Protein AF-A0A428UG90-F1 (afdb_monomer_lite)

pLDDT: mean 74.26, std 20.53, range [28.55, 96.94]

Radius of gyration: 25.24 Å; chains: 1; bounding box: 77×66×52 Å

Sequence (289 aa):
MIIEKVVGQYGTFENPETSARNIFLPLDHGDGSNPEVKVDHPYPGIFIYRFSEGFNYPNANSSLDYLTDFIQSKTRRSSPEAFERPGDRPWNNPGPRKSAKRPAHVDSDSRLPTLKAVIMDFSSVNNVDITSVQRLIDIRNQLDLYVAPDMVDWHFACINNRWTKRALVSAGFGVKPDGEGAQHGWKSIFSVAEIGGQDSAAALARETSYHDVVPRHTDPTEEEALIGGFSPGQSYGAMSPGELEKQRRRGAVVHGLDTPLFHVDLTSALQSAVANVEARSDFRSAASD

Organism: NCBI:txid2604345

Foldseek 3Di:
DFFDDDDDPPDDDPDPVVPDDGDDADPVNPVVPDPVGDDDDPDAQEEEAEDPAAQEDVCLCVRLVVVLVVSPVQAAFPDDDDDPDPVVDDPPDDPDDPPPPPPPPDDVRPPGHHHAEYEYECQRHDDYDPNSLVSVLVSQVVSQVSHPPHHYQYAYEADPDPVRVVSNVVSVHQAQPDDPPRVQLADQDFDWDQDDDCLEPVVVVVVVVPPPDDDDDDDDDDDDDDPDDDDPDDDDDPDDPVVSVVVNRPIDTPDDSRRRRYYHHVVSNVVRSVSSVVSNVVVVVVVVD

Structure (mmCIF, N/CA/C/O backbone):
data_AF-A0A428UG90-F1
#
_entry.id   AF-A0A428UG90-F1
#
loop_
_atom_site.group_PDB
_atom_site.id
_atom_site.type_symbol
_atom_site.label_atom_id
_atom_site.label_alt_id
_atom_site.label_comp_id
_atom_site.label_asym_id
_atom_site.label_entity_id
_atom_site.label_seq_id
_atom_site.pdbx_PDB_ins_code
_atom_site.Cartn_x
_atom_site.Cartn_y
_atom_site.Cartn_z
_atom_site.occupancy
_atom_site.B_iso_or_equiv
_atom_site.auth_seq_id
_atom_site.auth_comp_id
_atom_site.auth_asym_id
_atom_site.auth_atom_id
_atom_site.pdbx_PDB_model_num
ATOM 1 N N . MET A 1 1 ? -6.596 -10.111 -3.342 1.00 52.47 1 MET A N 1
ATOM 2 C CA . MET A 1 1 ? -7.696 -10.829 -2.669 1.00 52.47 1 MET A CA 1
ATOM 3 C C . MET A 1 1 ? -7.610 -12.346 -2.913 1.00 52.47 1 MET A C 1
ATOM 5 O O . MET A 1 1 ? -7.235 -12.684 -4.022 1.00 52.47 1 MET A O 1
ATOM 9 N N . ILE A 1 2 ? -7.810 -13.226 -1.915 1.00 37.41 2 ILE A N 1
ATOM 10 C CA . ILE A 1 2 ? -7.521 -14.687 -2.003 1.00 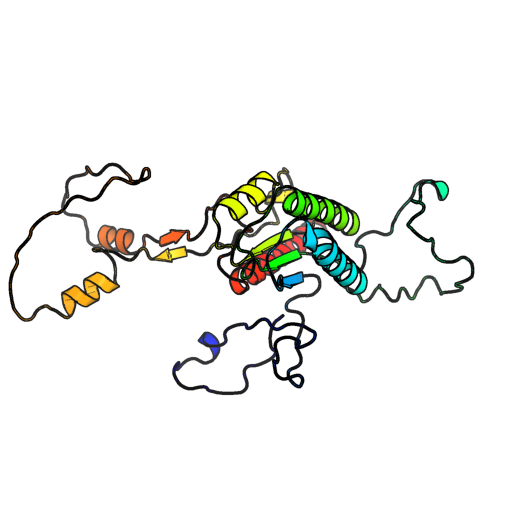37.41 2 ILE A CA 1
ATOM 11 C C . ILE A 1 2 ? -8.763 -15.456 -2.500 1.00 37.41 2 ILE A C 1
ATOM 13 O O . ILE A 1 2 ? -9.887 -15.039 -2.240 1.00 37.41 2 ILE A O 1
ATOM 17 N N . ILE A 1 3 ? -8.563 -16.569 -3.215 1.00 43.34 3 ILE A N 1
ATOM 18 C CA . ILE A 1 3 ? -9.627 -17.484 -3.662 1.00 43.34 3 ILE A CA 1
ATOM 19 C C . ILE A 1 3 ? -9.903 -18.528 -2.562 1.00 43.34 3 ILE A C 1
ATOM 21 O O . ILE A 1 3 ? -8.992 -19.261 -2.171 1.00 43.34 3 ILE A O 1
ATOM 25 N N . GLU A 1 4 ? -11.147 -18.627 -2.078 1.00 42.66 4 GLU A N 1
ATOM 26 C CA . GLU A 1 4 ? -11.585 -19.709 -1.183 1.00 42.66 4 GLU A CA 1
ATOM 27 C C . GLU A 1 4 ? -11.643 -21.044 -1.953 1.00 42.66 4 GLU A C 1
ATOM 29 O O . GLU A 1 4 ? -12.517 -21.268 -2.786 1.00 42.66 4 GLU A O 1
ATOM 34 N N . LYS A 1 5 ? -10.714 -21.948 -1.622 1.00 44.66 5 LYS A N 1
ATOM 35 C CA . LYS A 1 5 ? -10.602 -23.353 -2.063 1.00 44.66 5 LYS A CA 1
ATOM 36 C C . LYS A 1 5 ? -10.243 -23.611 -3.532 1.00 44.66 5 LYS A C 1
ATOM 38 O O . LYS A 1 5 ? -11.022 -23.438 -4.463 1.00 44.66 5 LYS A O 1
ATOM 43 N N . VAL A 1 6 ? -9.075 -24.234 -3.697 1.00 46.59 6 VAL A N 1
ATOM 44 C CA . VAL A 1 6 ? -8.683 -24.949 -4.915 1.00 46.59 6 VAL A CA 1
ATOM 45 C C . VAL A 1 6 ? -9.562 -26.197 -5.053 1.00 46.59 6 VAL A C 1
ATOM 47 O O . VAL A 1 6 ? -9.389 -27.172 -4.324 1.00 46.59 6 VAL A O 1
ATOM 50 N N . VAL A 1 7 ? -10.514 -26.180 -5.985 1.00 45.69 7 VAL A N 1
ATOM 51 C CA . VAL A 1 7 ? -11.270 -27.375 -6.387 1.00 45.69 7 VAL A CA 1
ATOM 52 C C . VAL A 1 7 ? -10.659 -27.903 -7.682 1.00 45.69 7 VAL A C 1
ATOM 54 O O . VAL A 1 7 ? -11.071 -27.529 -8.775 1.00 45.69 7 VAL A O 1
ATOM 57 N N . GLY A 1 8 ? -9.636 -28.751 -7.560 1.00 46.81 8 GLY A N 1
ATOM 58 C CA . GLY A 1 8 ? -9.089 -29.494 -8.697 1.00 46.81 8 GLY A CA 1
ATOM 59 C C . GLY A 1 8 ? -7.619 -29.873 -8.547 1.00 46.81 8 GLY A C 1
ATOM 60 O O . GLY A 1 8 ? -6.767 -29.020 -8.313 1.00 46.81 8 GLY A O 1
ATOM 61 N N . GLN A 1 9 ? -7.314 -31.159 -8.735 1.00 44.72 9 GLN A N 1
ATOM 62 C CA . GLN A 1 9 ? -5.954 -31.614 -9.014 1.00 44.72 9 GLN A CA 1
ATOM 63 C C . GLN A 1 9 ? -5.627 -31.268 -10.469 1.00 44.72 9 GLN A C 1
ATOM 65 O O . GLN A 1 9 ? -5.984 -32.005 -11.385 1.00 44.72 9 GLN A O 1
ATOM 70 N N . TYR A 1 10 ? -4.946 -30.145 -10.688 1.00 41.94 10 TYR A N 1
ATOM 71 C CA . TYR A 1 10 ? -4.189 -29.965 -11.922 1.00 41.94 10 TYR A CA 1
ATOM 72 C C . TYR A 1 10 ? -2.827 -30.633 -11.736 1.00 41.94 10 TYR A C 1
ATOM 74 O O . TYR A 1 10 ? -2.030 -30.243 -10.885 1.00 41.94 10 TYR A O 1
ATOM 82 N N . GLY A 1 11 ? -2.615 -31.711 -12.491 1.00 56.34 11 GLY A N 1
ATOM 83 C CA . GLY A 1 11 ? -1.439 -32.565 -12.400 1.00 56.34 11 GLY A CA 1
ATOM 84 C C . GLY A 1 11 ? -0.132 -31.814 -12.657 1.00 56.34 11 GLY A C 1
ATOM 85 O O . GLY A 1 11 ? 0.046 -31.195 -13.703 1.00 56.34 11 GLY A O 1
ATOM 86 N N . THR A 1 12 ? 0.766 -31.899 -11.675 1.00 55.00 12 THR A N 1
ATOM 87 C CA . THR A 1 12 ? 2.243 -31.959 -11.779 1.00 55.00 12 THR A CA 1
ATOM 88 C C . THR A 1 12 ? 2.899 -32.026 -10.396 1.00 55.00 12 THR A C 1
ATOM 90 O O . THR A 1 12 ? 4.053 -32.430 -10.308 1.00 55.00 12 THR A O 1
ATOM 93 N N . PHE A 1 13 ? 2.182 -31.701 -9.314 1.00 49.75 13 PHE A N 1
ATOM 94 C CA . PHE A 1 13 ? 2.726 -31.716 -7.954 1.00 49.75 13 PHE A CA 1
ATOM 95 C C . PHE A 1 13 ? 1.925 -32.659 -7.050 1.00 49.75 13 PHE A C 1
ATOM 97 O O . PHE A 1 13 ? 0.703 -32.561 -6.959 1.00 49.75 13 PHE A O 1
ATOM 104 N N . GLU A 1 14 ? 2.624 -33.589 -6.396 1.00 53.66 14 GLU A N 1
ATOM 105 C CA . GLU A 1 14 ? 2.034 -34.700 -5.632 1.00 53.66 14 GLU A CA 1
ATOM 106 C C . GLU A 1 14 ? 1.434 -34.283 -4.277 1.00 53.66 14 GLU A C 1
ATOM 108 O O . GLU A 1 14 ? 0.749 -35.085 -3.646 1.00 53.66 14 GLU A O 1
ATOM 113 N N . ASN A 1 15 ? 1.639 -33.035 -3.828 1.00 54.94 15 ASN A N 1
ATOM 114 C CA . ASN A 1 15 ? 1.166 -32.574 -2.522 1.00 54.94 15 ASN A CA 1
ATOM 115 C C . ASN A 1 15 ? 0.227 -31.347 -2.626 1.00 54.94 15 ASN A C 1
ATOM 117 O O . ASN A 1 15 ? 0.708 -30.222 -2.802 1.00 54.94 15 ASN A O 1
ATOM 121 N N . PRO A 1 16 ? -1.105 -31.524 -2.513 1.00 53.47 16 PRO A N 1
ATOM 122 C CA . PRO A 1 16 ? -2.085 -30.447 -2.693 1.00 53.47 16 PRO A CA 1
ATOM 123 C C . PRO A 1 16 ? -1.997 -29.351 -1.618 1.00 53.47 16 PRO A C 1
ATOM 125 O O . PRO A 1 16 ? -2.241 -28.188 -1.929 1.00 53.47 16 PRO A O 1
ATOM 128 N N . GLU A 1 17 ? -1.560 -29.685 -0.400 1.00 53.56 17 GLU A N 1
ATOM 129 C CA . GLU A 1 17 ? -1.328 -28.718 0.691 1.00 53.56 17 GLU A CA 1
ATOM 130 C C . GLU A 1 17 ? -0.115 -27.805 0.421 1.00 53.56 17 GLU A C 1
ATOM 132 O O . GLU A 1 17 ? -0.047 -26.681 0.905 1.00 53.56 17 GLU A O 1
ATOM 137 N N . THR A 1 18 ? 0.850 -28.261 -0.387 1.00 53.34 18 THR A N 1
ATOM 138 C CA . THR A 1 18 ? 2.051 -27.485 -0.764 1.00 53.34 18 THR A CA 1
ATOM 139 C C . THR A 1 18 ? 1.872 -26.730 -2.088 1.00 53.34 18 THR A C 1
ATOM 141 O O . THR A 1 18 ? 2.674 -25.860 -2.416 1.00 53.34 18 THR A O 1
ATOM 144 N N . SER A 1 19 ? 0.824 -27.037 -2.861 1.00 55.09 19 SER A N 1
ATOM 145 C CA . SER A 1 19 ? 0.673 -26.577 -4.250 1.00 55.09 19 SER A CA 1
ATOM 146 C C . SER A 1 19 ? -0.401 -25.499 -4.457 1.00 55.09 19 SER A C 1
ATOM 148 O O . SER A 1 19 ? -0.609 -25.060 -5.592 1.00 55.09 19 SER A O 1
ATOM 150 N N . ALA A 1 20 ? -1.093 -25.051 -3.407 1.00 65.62 20 ALA A N 1
ATOM 151 C CA . ALA A 1 20 ? -2.083 -23.984 -3.528 1.00 65.62 20 ALA A CA 1
ATOM 152 C C . ALA A 1 20 ? -1.397 -22.605 -3.531 1.00 65.62 20 ALA A C 1
ATOM 154 O O . ALA A 1 20 ? -1.044 -22.055 -2.489 1.00 65.62 20 ALA A O 1
ATOM 155 N N . ARG A 1 21 ? -1.191 -22.029 -4.722 1.00 75.44 21 ARG A N 1
ATOM 156 C CA . ARG A 1 21 ? -0.701 -20.651 -4.866 1.00 75.44 21 ARG A CA 1
ATOM 157 C C . ARG A 1 21 ? -1.853 -19.667 -4.677 1.00 75.44 21 ARG A C 1
ATOM 159 O O . ARG A 1 21 ? -2.871 -19.768 -5.356 1.00 75.44 21 ARG A O 1
ATOM 166 N N . ASN A 1 22 ? -1.650 -18.661 -3.829 1.00 80.81 22 ASN A N 1
ATOM 167 C CA . ASN A 1 22 ? -2.582 -17.543 -3.721 1.00 80.81 22 ASN A CA 1
ATOM 168 C C . ASN A 1 22 ? -2.556 -16.711 -5.009 1.00 80.81 22 ASN A C 1
ATOM 170 O O . ASN A 1 22 ? -1.503 -16.230 -5.434 1.00 80.81 22 ASN A O 1
ATOM 174 N N . ILE A 1 23 ? -3.726 -16.542 -5.624 1.00 85.38 23 ILE A N 1
ATOM 175 C CA . ILE A 1 23 ? -3.926 -15.691 -6.798 1.00 85.38 23 ILE A CA 1
ATOM 176 C C . ILE A 1 23 ? -4.781 -14.508 -6.372 1.00 85.38 23 ILE A C 1
ATOM 178 O O . ILE A 1 23 ? -5.763 -14.675 -5.653 1.00 85.38 23 ILE A O 1
ATOM 182 N N . PHE A 1 24 ? -4.389 -13.314 -6.816 1.00 87.56 24 PHE A N 1
ATOM 183 C CA . PHE A 1 24 ? -5.056 -12.069 -6.471 1.00 87.56 24 PHE A CA 1
ATOM 184 C C . PHE A 1 24 ? -5.736 -11.460 -7.699 1.00 87.56 24 PHE A C 1
ATOM 186 O O . PHE A 1 24 ? -5.048 -11.006 -8.618 1.00 87.56 24 PHE A O 1
ATOM 193 N N . LEU A 1 25 ? -7.072 -11.456 -7.675 1.00 89.19 25 LEU A N 1
ATOM 194 C CA . LEU A 1 25 ? -7.936 -10.961 -8.751 1.00 89.19 25 LEU A CA 1
ATOM 195 C C . LEU A 1 25 ? -8.543 -9.581 -8.420 1.00 89.19 25 LEU A C 1
ATOM 197 O O . LEU A 1 25 ? -8.714 -9.273 -7.231 1.00 89.19 25 LEU A O 1
ATOM 201 N N . PRO A 1 26 ? -8.863 -8.758 -9.438 1.00 88.44 26 PRO A N 1
ATOM 202 C CA . PRO A 1 26 ? -9.660 -7.544 -9.280 1.00 88.44 26 PRO A CA 1
ATOM 203 C C . PRO A 1 26 ? -11.070 -7.840 -8.759 1.00 88.44 26 PRO A C 1
ATOM 205 O O . PRO A 1 26 ? -11.640 -8.892 -9.031 1.00 88.44 26 PRO A O 1
ATOM 208 N N . LEU A 1 27 ? -11.648 -6.886 -8.029 1.00 86.25 27 LEU A N 1
ATOM 209 C CA . LEU A 1 27 ? -12.994 -7.005 -7.451 1.00 86.25 27 LEU A CA 1
ATOM 210 C C . LEU A 1 27 ? -14.115 -6.951 -8.490 1.00 86.25 27 LEU A C 1
ATOM 212 O O . LEU A 1 27 ? -15.191 -7.499 -8.279 1.00 86.25 27 LEU A O 1
ATOM 216 N N . ASP A 1 28 ? -13.878 -6.226 -9.573 1.00 85.44 28 ASP A N 1
ATOM 217 C CA . ASP A 1 28 ? -14.812 -6.006 -10.670 1.00 85.44 28 ASP A CA 1
ATOM 218 C C . ASP A 1 28 ? -14.669 -7.050 -11.784 1.00 85.44 28 ASP A C 1
ATOM 220 O O . ASP A 1 28 ? -15.429 -7.009 -12.748 1.00 85.44 28 ASP A O 1
ATOM 224 N N . HIS A 1 29 ? -13.700 -7.969 -11.666 1.00 84.75 29 HIS A N 1
ATOM 225 C CA . HIS A 1 29 ? -13.312 -8.900 -12.727 1.00 84.75 29 HIS A CA 1
ATOM 226 C C . HIS A 1 29 ? -13.008 -8.199 -14.067 1.00 84.75 29 HIS A C 1
ATOM 228 O O . HIS A 1 29 ? -13.160 -8.788 -15.140 1.00 84.75 29 HIS A O 1
ATOM 234 N N . GLY A 1 30 ? -12.555 -6.937 -14.029 1.00 82.69 30 GLY A N 1
ATOM 235 C CA . GLY A 1 30 ? -12.248 -6.149 -15.229 1.00 82.69 30 GLY A CA 1
ATOM 236 C C . GLY A 1 30 ? -11.088 -6.708 -16.064 1.00 82.69 30 GLY A C 1
ATOM 237 O O . GLY A 1 30 ? -10.896 -6.310 -17.210 1.00 82.69 30 GLY A O 1
ATOM 238 N N . ASP A 1 31 ? -10.336 -7.662 -15.512 1.00 82.94 31 ASP A N 1
ATOM 239 C CA . ASP A 1 31 ? -9.267 -8.409 -16.178 1.00 82.94 31 ASP A CA 1
ATOM 240 C C . ASP A 1 31 ? -9.769 -9.560 -17.067 1.00 82.94 31 ASP A C 1
ATOM 242 O O . ASP A 1 31 ? -8.963 -10.235 -17.709 1.00 82.94 31 ASP A O 1
ATOM 246 N N . GLY A 1 32 ? -11.083 -9.800 -17.114 1.00 85.88 32 GLY A N 1
ATOM 247 C CA . GLY A 1 32 ? -11.673 -10.915 -17.854 1.00 85.88 32 GLY A CA 1
ATOM 248 C C . GLY A 1 32 ? -11.608 -12.250 -17.108 1.00 85.88 32 GLY A C 1
ATOM 249 O O . GLY A 1 32 ? -11.815 -13.301 -17.718 1.00 85.88 32 GLY A O 1
ATOM 250 N N . SER A 1 33 ? -11.324 -12.233 -15.802 1.00 88.69 33 SER A N 1
ATOM 251 C CA . SER A 1 33 ? -11.482 -13.412 -14.949 1.00 88.69 33 SER A CA 1
ATOM 252 C C . SER A 1 33 ? -12.953 -13.842 -14.856 1.00 88.69 33 SER A C 1
ATOM 254 O O . SER A 1 33 ? -13.870 -13.065 -15.115 1.00 88.69 33 SER A O 1
ATOM 256 N N . ASN A 1 34 ? -13.191 -15.115 -14.520 1.00 89.12 34 ASN A N 1
ATOM 257 C CA . ASN A 1 34 ? -14.550 -15.652 -14.459 1.00 89.12 34 ASN A CA 1
ATOM 258 C C . ASN A 1 34 ? -15.367 -14.930 -13.360 1.00 89.12 34 ASN A C 1
ATOM 260 O O . ASN A 1 34 ? -15.020 -15.077 -12.186 1.00 89.12 34 ASN A O 1
ATOM 264 N N . PRO A 1 35 ? -16.464 -14.224 -13.705 1.00 87.88 35 PRO A N 1
ATOM 265 C CA . PRO A 1 35 ? -17.270 -13.472 -12.741 1.00 87.88 35 PRO A CA 1
ATOM 266 C C . PRO A 1 35 ? -18.041 -14.359 -11.751 1.00 87.88 35 PRO A C 1
ATOM 268 O O . PRO A 1 35 ? -18.567 -13.862 -10.759 1.00 87.88 35 PRO A O 1
ATOM 271 N N . GLU A 1 36 ? -18.128 -15.672 -11.991 1.00 87.56 36 GLU A N 1
ATOM 272 C CA . GLU A 1 36 ? -18.707 -16.615 -11.026 1.00 87.56 36 GLU A CA 1
ATOM 273 C C . GLU A 1 36 ? -17.770 -16.906 -9.844 1.00 87.56 36 GLU A C 1
ATOM 275 O O . GLU A 1 36 ? -18.214 -17.389 -8.798 1.00 87.56 36 GLU A O 1
ATOM 280 N N . VAL A 1 37 ? -16.473 -16.616 -9.989 1.00 84.75 37 VAL A N 1
ATOM 281 C CA . VAL A 1 37 ? -15.490 -16.814 -8.924 1.00 84.75 37 VAL A CA 1
ATOM 282 C C . VAL A 1 37 ? -15.658 -15.703 -7.899 1.00 84.75 37 VAL A C 1
ATOM 284 O O . VAL A 1 37 ? -15.242 -14.570 -8.114 1.00 84.75 37 VAL A O 1
ATOM 287 N N . LYS A 1 38 ? -16.245 -16.036 -6.749 1.00 82.25 38 LYS A N 1
ATOM 288 C CA . LYS A 1 38 ? -16.340 -15.097 -5.631 1.00 82.25 38 LYS A CA 1
ATOM 289 C C . LYS A 1 38 ? -14.949 -14.820 -5.079 1.00 82.25 38 LYS A C 1
ATOM 291 O O . LYS A 1 38 ? -14.225 -15.733 -4.689 1.00 82.25 38 LYS A O 1
ATOM 296 N N . VAL A 1 39 ? -14.587 -13.547 -5.067 1.00 82.31 39 VAL A N 1
ATOM 297 C CA . VAL A 1 39 ? -13.314 -13.073 -4.539 1.00 82.31 39 VAL A CA 1
ATOM 298 C C . VAL A 1 39 ? -13.535 -12.674 -3.075 1.00 82.31 39 VAL A C 1
ATOM 300 O O . VAL A 1 39 ? -14.469 -11.919 -2.801 1.00 82.31 39 VAL A O 1
ATOM 303 N N . ASP A 1 40 ? -12.684 -13.138 -2.147 1.00 79.56 40 ASP A N 1
ATOM 304 C CA . ASP A 1 40 ? -12.817 -12.872 -0.702 1.00 79.56 40 ASP A CA 1
ATOM 305 C C . ASP A 1 40 ? -11.609 -12.156 -0.087 1.00 79.56 40 ASP A C 1
ATOM 307 O O . ASP A 1 40 ? -10.445 -12.395 -0.431 1.00 79.56 40 ASP A O 1
ATOM 311 N N . HIS A 1 41 ? -11.894 -11.230 0.837 1.00 80.56 41 HIS A N 1
ATOM 312 C CA . HIS A 1 41 ? -10.884 -10.368 1.450 1.00 80.56 41 HIS A CA 1
ATOM 313 C C . HIS A 1 41 ? -9.871 -11.228 2.213 1.00 80.56 41 HIS A C 1
ATOM 315 O O . HIS A 1 41 ? -10.280 -12.058 3.020 1.00 80.56 41 HIS A O 1
ATOM 321 N N . PRO A 1 42 ? -8.555 -11.027 2.006 1.00 81.00 42 PRO A N 1
ATOM 322 C CA . PRO A 1 42 ? -7.553 -11.904 2.602 1.00 81.00 42 PRO A CA 1
ATOM 323 C C . PRO A 1 42 ? -7.512 -11.782 4.129 1.00 81.00 42 PRO A C 1
ATOM 325 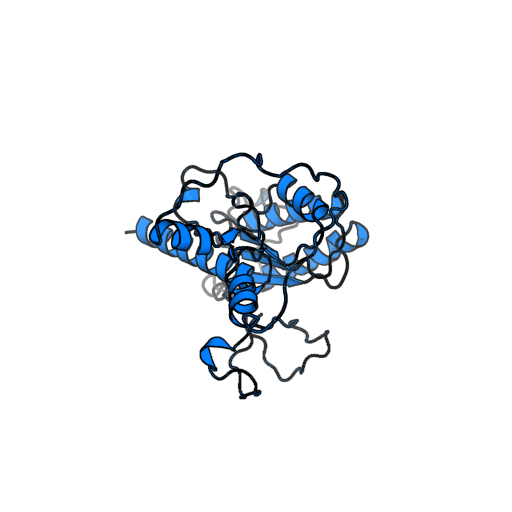O O . PRO A 1 42 ? -7.255 -12.759 4.821 1.00 81.00 42 PRO A O 1
ATOM 328 N N . TYR A 1 43 ? -7.746 -10.572 4.643 1.00 90.38 43 TYR A N 1
ATOM 329 C CA . TYR A 1 43 ? -7.805 -10.272 6.066 1.00 90.38 43 TYR A CA 1
ATOM 330 C C . TYR A 1 43 ? -8.610 -8.974 6.285 1.00 90.38 43 TYR A C 1
ATOM 332 O O . TYR A 1 43 ? -8.428 -8.020 5.517 1.00 90.38 43 TYR A O 1
ATOM 340 N N . PRO A 1 44 ? -9.490 -8.882 7.301 1.00 92.19 44 PRO A N 1
ATOM 341 C CA . PRO A 1 44 ? -10.267 -7.670 7.565 1.00 92.19 44 PRO A CA 1
ATOM 342 C C . PRO A 1 44 ? -9.379 -6.449 7.845 1.00 92.19 44 PRO A C 1
ATOM 344 O O . PRO A 1 44 ? -8.567 -6.454 8.765 1.00 92.19 44 PRO A O 1
ATOM 347 N N . GLY A 1 45 ? -9.552 -5.376 7.071 1.00 93.12 45 GLY A N 1
ATOM 348 C CA . GLY A 1 45 ? -8.758 -4.152 7.231 1.00 93.12 45 GLY A CA 1
ATOM 349 C C . GLY A 1 45 ? -7.396 -4.164 6.526 1.00 93.12 45 GLY A C 1
ATOM 350 O O . GLY A 1 45 ? -6.654 -3.193 6.669 1.00 93.12 45 GLY A O 1
ATOM 351 N N . ILE A 1 46 ? -7.068 -5.211 5.757 1.00 95.69 46 ILE A N 1
ATOM 352 C CA . ILE A 1 46 ? -5.909 -5.230 4.853 1.00 95.69 46 ILE A CA 1
ATOM 353 C C . ILE A 1 46 ? -6.392 -5.094 3.410 1.00 95.69 46 ILE A C 1
ATOM 355 O O . ILE A 1 46 ? -7.185 -5.907 2.929 1.00 95.69 46 ILE A O 1
ATOM 359 N N . PHE A 1 47 ? -5.880 -4.087 2.705 1.00 95.50 47 PHE A N 1
ATOM 360 C CA . PHE A 1 47 ? -6.240 -3.811 1.314 1.00 95.50 47 PHE A CA 1
ATOM 361 C C . PHE A 1 47 ? -5.043 -4.031 0.399 1.00 95.50 47 PHE A C 1
ATOM 363 O O . PHE A 1 47 ? -3.931 -3.626 0.719 1.00 95.50 47 PHE A O 1
ATOM 370 N N . ILE A 1 48 ? -5.275 -4.668 -0.750 1.00 95.75 48 ILE A N 1
ATOM 371 C CA . ILE A 1 48 ? -4.279 -4.806 -1.816 1.00 95.75 48 ILE A CA 1
ATOM 372 C C . ILE A 1 48 ? -4.738 -3.925 -2.971 1.00 95.75 48 ILE A C 1
ATOM 374 O O . ILE A 1 48 ? -5.838 -4.129 -3.485 1.00 95.75 48 ILE A O 1
ATOM 378 N N . TYR A 1 49 ? -3.901 -2.978 -3.381 1.00 95.50 49 TYR A N 1
ATOM 379 C CA . TYR A 1 49 ? -4.178 -2.090 -4.501 1.00 95.50 49 TYR A CA 1
ATOM 380 C C . TYR A 1 49 ? -3.183 -2.327 -5.631 1.00 95.50 49 TYR A C 1
ATOM 382 O O . TYR A 1 49 ? -1.977 -2.187 -5.435 1.00 95.50 49 TYR A O 1
ATOM 390 N N . ARG A 1 50 ? -3.697 -2.672 -6.814 1.00 94.19 50 ARG A N 1
ATOM 391 C CA . ARG A 1 50 ? -2.906 -2.844 -8.034 1.00 94.19 50 ARG A CA 1
ATOM 392 C C . ARG A 1 50 ? -3.114 -1.665 -8.962 1.00 94.19 50 ARG A C 1
ATOM 394 O O . ARG A 1 50 ? -4.246 -1.350 -9.311 1.00 94.19 50 ARG A O 1
ATOM 401 N N . PHE A 1 51 ? -2.011 -1.068 -9.402 1.00 93.94 51 PHE A N 1
ATOM 402 C CA . PHE A 1 51 ? -2.052 -0.064 -10.455 1.00 93.94 51 PHE A CA 1
ATOM 403 C C . PHE A 1 51 ? -2.340 -0.721 -11.808 1.00 93.94 51 PHE A C 1
ATOM 405 O O . PHE A 1 51 ? -1.683 -1.691 -12.197 1.00 93.94 51 PHE A O 1
ATOM 412 N N . SER A 1 52 ? -3.308 -0.173 -12.539 1.00 90.19 52 SER A N 1
ATOM 413 C CA . SER A 1 52 ? -3.621 -0.611 -13.904 1.00 90.19 52 SER A CA 1
ATOM 414 C C . SER A 1 52 ? -2.523 -0.233 -14.905 1.00 90.19 52 SER A C 1
ATOM 416 O O . SER A 1 52 ? -2.340 -0.913 -15.908 1.00 90.19 52 SER A O 1
ATOM 418 N N . GLU A 1 53 ? -1.780 0.838 -14.627 1.00 89.94 53 GLU A N 1
ATOM 419 C CA . GLU A 1 53 ? -0.714 1.381 -15.474 1.00 89.94 53 GLU A CA 1
ATOM 420 C C . GLU A 1 53 ? 0.432 1.958 -14.613 1.00 89.94 53 GLU A C 1
ATOM 422 O O . GLU A 1 53 ? 0.536 1.653 -13.424 1.00 89.94 53 GLU A O 1
ATOM 427 N N . GLY A 1 54 ? 1.319 2.773 -15.198 1.00 91.69 54 GLY A N 1
ATOM 428 C CA . GLY A 1 54 ? 2.389 3.452 -14.454 1.00 91.69 54 GLY A CA 1
ATOM 429 C C . GLY A 1 54 ? 1.857 4.381 -13.352 1.00 91.69 54 GLY A C 1
ATOM 430 O O . GLY A 1 54 ? 0.686 4.731 -13.356 1.00 91.69 54 GLY A O 1
ATOM 431 N N . PHE A 1 55 ? 2.706 4.812 -12.415 1.00 95.25 55 PHE A N 1
ATOM 432 C CA . PHE A 1 55 ? 2.300 5.693 -11.310 1.00 95.25 55 PHE A CA 1
ATOM 433 C C . PHE A 1 55 ? 3.060 7.023 -11.353 1.00 95.25 55 PHE A C 1
ATOM 435 O O . PHE A 1 55 ? 4.192 7.141 -10.875 1.00 95.25 55 PHE A O 1
ATOM 442 N N . ASN A 1 56 ? 2.426 8.035 -11.940 1.00 94.38 56 ASN A N 1
ATOM 443 C CA . ASN A 1 56 ? 3.023 9.332 -12.247 1.00 94.38 56 ASN A CA 1
ATOM 444 C C . ASN A 1 56 ? 2.053 10.482 -11.931 1.00 94.38 56 ASN A C 1
ATOM 446 O O . ASN A 1 56 ? 0.904 10.273 -11.561 1.00 94.38 56 ASN A O 1
ATOM 450 N N . TYR A 1 57 ? 2.519 11.716 -12.059 1.00 94.56 57 TYR A N 1
ATOM 451 C CA . TYR A 1 57 ? 1.776 12.928 -11.745 1.00 94.56 57 TYR A CA 1
ATOM 452 C C . TYR A 1 57 ? 0.376 12.978 -12.388 1.00 94.56 57 TYR A C 1
ATOM 454 O O . TYR A 1 57 ? -0.577 13.245 -11.650 1.00 94.56 57 TYR A O 1
ATOM 462 N N . PRO A 1 58 ? 0.207 12.699 -13.701 1.00 94.81 58 PRO A N 1
ATOM 463 C CA . PRO A 1 58 ? -1.107 12.708 -14.342 1.00 94.81 58 PRO A CA 1
ATOM 464 C C . PRO A 1 58 ? -2.163 11.823 -13.675 1.00 94.81 58 PRO A C 1
ATOM 466 O O . PRO A 1 58 ? -3.314 12.243 -13.573 1.00 94.81 58 PRO A O 1
ATOM 469 N N . ASN A 1 59 ? -1.792 10.622 -13.223 1.00 94.56 59 ASN A N 1
ATOM 470 C CA . ASN A 1 59 ? -2.748 9.636 -12.711 1.00 94.56 59 ASN A CA 1
ATOM 471 C C . ASN A 1 59 ? -2.672 9.394 -11.196 1.00 94.56 59 ASN A C 1
ATOM 473 O O . ASN A 1 59 ? -3.503 8.662 -10.650 1.00 94.56 59 ASN A O 1
ATOM 477 N N . ALA A 1 60 ? -1.715 10.016 -10.500 1.00 94.94 60 ALA A N 1
ATOM 478 C CA . ALA A 1 60 ? -1.506 9.803 -9.074 1.00 94.94 60 ALA A CA 1
ATOM 479 C C . ALA A 1 60 ? -2.729 10.190 -8.238 1.00 94.94 60 ALA A C 1
ATOM 481 O O . ALA A 1 60 ? -3.123 9.422 -7.364 1.00 94.94 60 ALA A O 1
ATOM 482 N N . ASN A 1 61 ? -3.347 11.343 -8.531 1.00 94.75 61 ASN A N 1
ATOM 483 C CA . ASN A 1 61 ? -4.529 11.806 -7.797 1.00 94.75 61 ASN A CA 1
ATOM 484 C C . ASN A 1 61 ? -5.688 10.821 -7.977 1.00 94.75 61 ASN A C 1
ATOM 486 O O . ASN A 1 61 ? -6.148 10.242 -7.006 1.00 94.75 61 ASN A O 1
ATOM 490 N N . SER A 1 62 ? -6.091 10.538 -9.221 1.00 95.06 62 SER A N 1
ATOM 491 C CA . SER A 1 62 ? -7.240 9.663 -9.485 1.00 95.06 62 SER A CA 1
ATOM 492 C C . SER A 1 62 ? -7.061 8.257 -8.911 1.00 95.06 62 SER A C 1
ATOM 494 O O . SER A 1 62 ? -8.010 7.686 -8.384 1.00 95.06 62 SER A O 1
ATOM 496 N N . SER A 1 63 ? -5.845 7.706 -8.986 1.00 95.00 63 SER A N 1
ATOM 497 C CA . SER A 1 63 ? -5.541 6.370 -8.461 1.00 95.00 63 SER A CA 1
ATOM 498 C C . SER A 1 63 ? -5.647 6.315 -6.938 1.00 95.00 63 SER A C 1
ATOM 500 O O . SER A 1 63 ? -6.225 5.383 -6.380 1.00 95.00 63 SER A O 1
ATOM 502 N N . LEU A 1 64 ? -5.074 7.305 -6.253 1.00 95.88 64 LEU A N 1
ATOM 503 C CA . LEU A 1 64 ? -5.022 7.309 -4.796 1.00 95.88 64 LEU A CA 1
ATOM 504 C C . LEU A 1 64 ? -6.312 7.823 -4.148 1.00 95.88 64 LEU A C 1
ATOM 506 O O . LEU A 1 64 ? -6.660 7.358 -3.061 1.00 95.88 64 LEU A O 1
ATOM 510 N N . ASP A 1 65 ? -7.047 8.707 -4.820 1.00 95.25 65 ASP A N 1
ATOM 511 C CA . ASP A 1 65 ? -8.385 9.135 -4.405 1.00 95.25 65 ASP A CA 1
ATOM 512 C C . ASP A 1 65 ? -9.338 7.935 -4.447 1.00 95.25 65 ASP A C 1
ATOM 514 O O . ASP A 1 65 ? -9.987 7.627 -3.449 1.00 95.25 65 ASP A O 1
ATOM 518 N N . TYR A 1 66 ? -9.323 7.168 -5.546 1.00 95.44 66 TYR A N 1
ATOM 519 C CA . TYR A 1 66 ? -10.101 5.933 -5.659 1.00 95.44 66 TYR A CA 1
ATOM 520 C C . TYR A 1 66 ? -9.768 4.929 -4.545 1.00 95.44 66 TYR A C 1
ATOM 522 O O . TYR A 1 66 ? -10.670 4.370 -3.918 1.00 95.44 66 TYR A O 1
ATOM 530 N N . LEU A 1 67 ? -8.477 4.718 -4.261 1.00 95.56 67 LEU A N 1
ATOM 531 C CA . LEU A 1 67 ? -8.033 3.861 -3.160 1.00 95.56 67 LEU A CA 1
ATOM 532 C C . LEU A 1 67 ? -8.581 4.344 -1.809 1.00 95.56 67 LEU A C 1
ATOM 534 O O . LEU A 1 67 ? -9.107 3.549 -1.028 1.00 95.56 67 LEU A O 1
ATOM 538 N N . THR A 1 68 ? -8.460 5.640 -1.536 1.00 95.62 68 THR A N 1
ATOM 539 C CA . THR A 1 68 ? -8.865 6.251 -0.267 1.00 95.62 68 THR A CA 1
ATOM 540 C C . THR A 1 68 ? -10.374 6.165 -0.066 1.00 95.62 68 THR A C 1
ATOM 542 O O . THR A 1 68 ? -10.822 5.716 0.992 1.00 95.62 68 THR A O 1
ATOM 545 N N . ASP A 1 69 ? -11.155 6.506 -1.090 1.00 95.12 69 ASP A N 1
ATOM 546 C CA . ASP A 1 69 ? -12.613 6.416 -1.061 1.00 95.12 69 ASP A CA 1
ATOM 547 C C . ASP A 1 69 ? -13.065 4.969 -0.845 1.00 95.12 69 ASP A C 1
ATOM 549 O O . ASP A 1 69 ? -13.937 4.690 -0.014 1.00 95.12 69 ASP A O 1
ATOM 553 N N . PHE A 1 70 ? -12.425 4.019 -1.536 1.00 94.88 70 PHE A N 1
ATOM 554 C CA . PHE A 1 70 ? -12.732 2.604 -1.376 1.00 94.88 70 PHE A CA 1
ATOM 555 C C . PHE A 1 70 ? -12.455 2.130 0.056 1.00 94.88 70 PHE A C 1
ATOM 557 O O . PHE A 1 70 ? -13.332 1.527 0.682 1.00 94.88 70 PHE A O 1
ATOM 564 N N . ILE A 1 71 ? -11.281 2.451 0.606 1.00 94.81 71 ILE A N 1
ATOM 565 C CA . ILE A 1 71 ? -10.902 2.103 1.980 1.00 94.81 71 ILE A CA 1
ATOM 566 C C . ILE A 1 71 ? -11.899 2.686 2.983 1.00 94.81 71 ILE A C 1
ATOM 568 O O . ILE A 1 71 ? -12.401 1.953 3.838 1.00 94.81 71 ILE A O 1
ATOM 572 N N . GLN A 1 72 ? -12.229 3.974 2.880 1.00 92.25 72 GLN A N 1
ATOM 573 C CA . GLN A 1 72 ? -13.154 4.626 3.811 1.00 92.25 72 GLN A CA 1
ATOM 574 C C . GLN A 1 72 ? -14.579 4.072 3.695 1.00 92.25 72 GLN A C 1
ATOM 576 O O . GLN A 1 72 ? -15.280 3.981 4.696 1.00 92.25 72 GLN A O 1
ATOM 581 N N . SER A 1 73 ? -15.000 3.614 2.512 1.00 92.25 73 SER A N 1
ATOM 582 C CA . SER A 1 73 ? -16.307 2.962 2.338 1.00 92.25 73 SER A CA 1
ATOM 583 C C . SER A 1 73 ? -16.394 1.558 2.960 1.00 92.25 73 SER A C 1
ATOM 585 O O . SER A 1 73 ? -17.491 1.054 3.209 1.00 92.25 73 SER A O 1
ATOM 587 N N . LYS A 1 74 ? -15.247 0.898 3.180 1.00 91.81 74 LYS A N 1
ATOM 588 C CA . LYS A 1 74 ? -15.146 -0.490 3.669 1.00 91.81 74 LYS A CA 1
ATOM 589 C C . LYS A 1 74 ? -14.571 -0.611 5.074 1.00 91.81 74 LYS A C 1
ATOM 591 O O . LYS A 1 74 ? -14.475 -1.723 5.594 1.00 91.81 74 LYS A O 1
ATOM 596 N N . THR A 1 75 ? -14.202 0.500 5.695 1.00 93.25 75 THR A N 1
ATOM 597 C CA . THR A 1 75 ? -13.618 0.524 7.034 1.00 93.25 75 THR A CA 1
ATOM 598 C C . THR A 1 75 ? -14.307 1.555 7.901 1.00 93.25 75 THR A C 1
ATOM 600 O O . THR A 1 75 ? -14.941 2.478 7.405 1.00 93.25 75 THR A O 1
ATOM 603 N N . ARG A 1 76 ? -14.148 1.421 9.214 1.00 90.50 76 ARG A N 1
ATOM 604 C CA . ARG A 1 76 ? -14.508 2.465 10.173 1.00 90.50 76 ARG A CA 1
ATOM 605 C C . ARG A 1 76 ? -13.262 3.121 10.748 1.00 90.50 76 ARG A C 1
ATOM 607 O O . ARG A 1 76 ? -12.205 2.490 10.839 1.00 90.50 76 ARG A O 1
ATOM 614 N N . ARG A 1 77 ? -13.429 4.353 11.224 1.00 87.12 77 ARG A N 1
ATOM 615 C CA . ARG A 1 77 ? -12.435 5.005 12.079 1.00 87.12 77 ARG A CA 1
ATOM 616 C C . ARG A 1 77 ? -12.267 4.229 13.379 1.00 87.12 77 ARG A C 1
ATOM 618 O O . ARG A 1 77 ? -13.234 3.711 13.939 1.00 87.12 77 ARG A O 1
ATOM 625 N N . SER A 1 78 ? -11.034 4.147 13.850 1.00 85.19 78 SER A N 1
ATOM 626 C CA . SER A 1 78 ? -10.667 3.530 15.131 1.00 85.19 78 SER A CA 1
ATOM 627 C C . SER A 1 78 ? -11.057 4.403 16.321 1.00 85.19 78 SER A C 1
ATOM 629 O O . SER A 1 78 ? -11.471 3.867 17.348 1.00 85.19 78 SER A O 1
ATOM 631 N N . SER A 1 79 ? -10.987 5.728 16.175 1.00 77.56 79 SER A N 1
ATOM 632 C CA . SER A 1 79 ? -11.486 6.696 17.151 1.00 77.56 79 SER A CA 1
ATOM 633 C C . SER A 1 79 ? -12.578 7.589 16.540 1.00 77.56 79 SER A C 1
ATOM 635 O O . SER A 1 79 ? -12.491 7.969 15.367 1.00 77.56 79 SER A O 1
ATOM 637 N N . PRO A 1 80 ? -13.643 7.928 17.296 1.00 72.06 80 PRO A N 1
ATOM 638 C CA . PRO A 1 80 ? -14.588 8.953 16.873 1.00 72.06 80 PRO A CA 1
ATOM 639 C C . PRO A 1 80 ? -13.858 10.285 16.686 1.00 72.06 80 PRO A C 1
ATOM 641 O O . PRO A 1 80 ? -12.999 10.633 17.493 1.00 72.06 80 PRO A O 1
ATOM 644 N N . GLU A 1 81 ? -14.223 11.057 15.661 1.00 68.75 81 GLU A N 1
ATOM 645 C CA . GLU A 1 81 ? -13.705 12.418 15.514 1.00 68.75 81 GLU A CA 1
ATOM 646 C C . GLU A 1 81 ? -14.148 13.279 16.700 1.00 68.75 81 GLU A C 1
ATOM 648 O O . GLU A 1 81 ? -15.303 13.708 16.787 1.00 68.75 81 GLU A O 1
ATOM 653 N N . ALA A 1 82 ? -13.217 13.523 17.616 1.00 64.69 82 ALA A N 1
ATOM 654 C CA . ALA A 1 82 ? -13.399 14.436 18.725 1.00 64.69 82 ALA A CA 1
ATOM 655 C C . ALA A 1 82 ? -12.857 15.810 18.322 1.00 64.69 82 ALA A C 1
ATOM 657 O O . ALA A 1 82 ? -11.662 15.981 18.098 1.00 64.69 82 ALA A O 1
ATOM 658 N N . PHE A 1 83 ? -13.752 16.789 18.235 1.00 71.38 83 PHE A N 1
ATOM 659 C CA . PHE A 1 83 ? -13.389 18.199 18.140 1.00 71.38 83 PHE A CA 1
ATOM 660 C C . PHE A 1 83 ? -13.636 18.830 19.509 1.00 71.38 83 PHE A C 1
ATOM 662 O O . PHE A 1 83 ? -14.716 18.629 20.071 1.00 71.38 83 PHE A O 1
ATOM 669 N N . GLU A 1 84 ? -12.671 19.586 20.043 1.00 74.88 84 GLU A N 1
ATOM 670 C CA . GLU A 1 84 ? -12.856 20.300 21.316 1.00 74.88 84 GLU A CA 1
ATOM 671 C C . GLU A 1 84 ? -14.077 21.219 21.248 1.00 74.88 84 GLU A C 1
ATOM 673 O O . GLU A 1 84 ? -14.865 21.308 22.194 1.00 74.88 84 GLU A O 1
ATOM 678 N N . ARG A 1 85 ? -14.268 21.876 20.096 1.00 79.31 85 ARG A N 1
ATOM 679 C CA . ARG A 1 85 ? -15.435 22.705 19.816 1.00 79.31 85 ARG A CA 1
ATOM 680 C C . ARG A 1 85 ? -16.112 22.256 18.526 1.00 79.31 85 ARG A C 1
ATOM 682 O O . ARG A 1 85 ? -15.440 21.945 17.545 1.00 79.31 85 ARG A O 1
ATOM 689 N N . PRO A 1 86 ? -17.451 22.353 18.439 1.00 68.88 86 PRO A N 1
ATOM 690 C CA . PRO A 1 86 ? -18.171 22.106 17.189 1.00 68.88 86 PRO A CA 1
ATOM 691 C C . PRO A 1 86 ? -17.689 22.956 15.998 1.00 68.88 86 PRO A C 1
ATOM 693 O O . PRO A 1 86 ? -17.887 22.551 14.856 1.00 68.88 86 PRO A O 1
ATOM 696 N N . GLY A 1 87 ? -17.085 24.124 16.259 1.00 76.25 87 GLY A N 1
ATOM 697 C CA . GLY A 1 87 ? -16.527 25.026 15.245 1.00 76.25 87 GLY A CA 1
ATOM 698 C C . GLY A 1 87 ? -15.127 24.657 14.745 1.00 76.25 87 GLY A C 1
ATOM 699 O O . GLY A 1 87 ? -14.731 25.162 13.701 1.00 76.25 87 GLY A O 1
ATOM 700 N N . ASP A 1 88 ? -14.411 23.761 15.431 1.00 79.19 88 ASP A N 1
ATOM 701 C CA . ASP A 1 88 ? -13.090 23.281 14.990 1.00 79.19 88 ASP A CA 1
ATOM 702 C C . ASP A 1 88 ? -13.217 22.222 13.886 1.00 79.19 88 ASP A C 1
ATOM 704 O O . ASP A 1 88 ? -12.227 21.786 13.299 1.00 79.19 88 ASP A O 1
ATOM 708 N N . ARG A 1 89 ? -14.454 21.804 13.591 1.00 77.25 89 ARG A N 1
ATOM 709 C CA . ARG A 1 89 ? -14.748 20.866 12.522 1.00 77.25 89 ARG A CA 1
ATOM 710 C C . ARG A 1 89 ? -14.401 21.499 11.168 1.00 77.25 89 ARG A C 1
ATOM 712 O O . ARG A 1 89 ? -14.977 22.533 10.819 1.00 77.25 89 ARG A O 1
ATOM 719 N N . PRO A 1 90 ? -13.524 20.867 10.371 1.00 79.06 90 PRO A N 1
ATOM 720 C CA . PRO A 1 90 ? -13.216 21.322 9.024 1.00 79.06 90 PRO A CA 1
ATOM 721 C C . PRO A 1 90 ? -14.477 21.452 8.165 1.00 79.06 90 PRO A C 1
ATOM 723 O O . PRO A 1 90 ? -15.388 20.627 8.252 1.00 79.06 90 PRO A O 1
ATOM 726 N N . TRP A 1 91 ? -14.524 22.467 7.298 1.00 75.31 91 TRP A N 1
ATOM 727 C CA . TRP A 1 91 ? -15.710 22.748 6.478 1.00 75.31 91 TRP A CA 1
ATOM 728 C C . TRP A 1 91 ? -16.103 21.568 5.563 1.00 75.31 91 TRP A C 1
ATOM 730 O O . TRP A 1 91 ? -17.277 21.398 5.242 1.00 75.31 91 TRP A O 1
ATOM 740 N N . ASN A 1 92 ? -15.127 20.737 5.175 1.00 68.81 92 ASN A N 1
ATOM 741 C CA . ASN A 1 92 ? -15.303 19.562 4.318 1.00 68.81 92 ASN A CA 1
ATOM 742 C C . ASN A 1 92 ? -15.847 18.331 5.058 1.00 68.81 92 ASN A C 1
ATOM 744 O O . ASN A 1 92 ? -16.074 17.297 4.436 1.00 68.81 92 ASN A O 1
ATOM 748 N N . ASN A 1 93 ? -16.053 18.425 6.370 1.00 65.62 93 ASN A N 1
ATOM 749 C CA . ASN A 1 93 ? -16.520 17.323 7.180 1.00 65.62 93 ASN A CA 1
ATOM 750 C C . ASN A 1 93 ? -17.977 17.577 7.598 1.00 65.62 93 ASN A C 1
ATOM 752 O O . ASN A 1 93 ? -18.220 18.243 8.609 1.00 65.62 93 ASN A O 1
ATOM 756 N N . PRO A 1 94 ? -18.980 17.090 6.845 1.00 60.25 94 PRO A N 1
ATOM 757 C CA . PRO A 1 94 ? -20.374 17.308 7.194 1.00 60.25 94 PRO A CA 1
ATOM 758 C C . PRO A 1 94 ? -20.707 16.558 8.485 1.00 60.25 94 PRO A C 1
ATOM 760 O O . PRO A 1 94 ? -20.660 15.332 8.551 1.00 60.25 94 PRO A O 1
ATOM 763 N N . GLY A 1 95 ? -21.065 17.313 9.525 1.00 61.41 95 GLY A N 1
ATOM 764 C CA . GLY A 1 95 ? -21.569 16.755 10.775 1.00 61.41 95 GLY A CA 1
ATOM 765 C C . GLY A 1 95 ? -22.741 15.806 10.599 1.00 61.41 95 GLY A C 1
ATOM 766 O O . GLY A 1 95 ? -23.480 15.931 9.616 1.00 61.41 95 GLY A O 1
ATOM 767 N N . PRO A 1 96 ? -22.947 14.875 11.556 1.00 61.22 96 PRO A N 1
ATOM 768 C CA . PRO A 1 96 ? -24.158 14.071 11.580 1.00 61.22 96 PRO A CA 1
ATOM 769 C C . PRO A 1 96 ? -25.357 15.014 11.433 1.00 61.22 96 PRO A C 1
ATOM 771 O O . PRO A 1 96 ? -25.521 15.975 12.191 1.00 61.22 96 PRO A O 1
ATOM 774 N N . ARG A 1 97 ? -26.136 14.812 10.363 1.00 56.53 97 ARG A N 1
ATOM 775 C CA . ARG A 1 97 ? -27.201 15.743 9.971 1.00 56.53 97 ARG A CA 1
ATOM 776 C C . ARG A 1 97 ? -28.190 15.875 11.130 1.00 56.53 97 ARG A C 1
ATOM 778 O O . ARG A 1 97 ? -28.731 14.869 11.576 1.00 56.53 97 ARG A O 1
ATOM 785 N N . LYS A 1 98 ? -28.492 17.108 11.561 1.00 55.25 98 LYS A N 1
ATOM 786 C CA . LYS A 1 98 ? -29.425 17.402 12.674 1.00 55.25 98 LYS A CA 1
ATOM 787 C C . LYS A 1 98 ? -30.813 16.752 12.519 1.00 55.25 98 LYS A C 1
ATOM 789 O O . LYS A 1 98 ? -31.507 16.554 13.508 1.00 55.25 98 LYS A O 1
ATOM 794 N N . SER A 1 99 ? -31.227 16.425 11.292 1.00 51.06 99 SER A N 1
ATOM 795 C CA . SER A 1 99 ? -32.506 15.774 10.975 1.00 51.06 99 SER A CA 1
ATOM 796 C C . SER A 1 99 ? -32.477 14.243 11.042 1.00 51.06 99 SER A C 1
ATOM 798 O O . SER A 1 99 ? -33.529 13.607 10.983 1.00 51.06 99 SER A O 1
ATOM 800 N N . ALA A 1 100 ? -31.303 13.626 11.181 1.00 51.03 100 ALA A N 1
ATOM 801 C CA . ALA A 1 100 ? -31.187 12.192 11.355 1.00 51.03 100 ALA A CA 1
ATOM 802 C C . ALA A 1 100 ? -31.469 11.846 12.823 1.00 51.03 100 ALA A C 1
ATOM 804 O O . ALA A 1 100 ? -30.553 11.727 13.631 1.00 51.03 100 ALA A O 1
ATOM 805 N N . LYS A 1 101 ? -32.745 11.619 13.163 1.00 44.31 101 LYS A N 1
ATOM 806 C CA . LYS A 1 101 ? -33.125 10.767 14.303 1.00 44.31 101 LYS A CA 1
ATOM 807 C C . LYS A 1 101 ? -32.671 9.326 14.020 1.00 44.31 101 LYS A C 1
ATOM 809 O O . LYS A 1 101 ? -33.495 8.432 13.862 1.00 44.31 101 LYS A O 1
ATOM 814 N N . ARG A 1 102 ? -31.368 9.092 13.857 1.00 46.94 102 ARG A N 1
ATOM 815 C CA . ARG A 1 102 ? -30.812 7.742 13.903 1.00 46.94 102 ARG A CA 1
ATOM 816 C C . ARG A 1 102 ? -30.531 7.464 15.374 1.00 46.94 102 ARG A C 1
ATOM 818 O O . ARG A 1 102 ? -29.889 8.297 16.013 1.00 46.94 102 ARG A O 1
ATOM 825 N N . PRO A 1 103 ? -31.061 6.371 15.944 1.00 39.88 103 PRO A N 1
ATOM 826 C CA . PRO A 1 103 ? -30.727 6.011 17.309 1.00 39.88 103 PRO A CA 1
ATOM 827 C C . PRO A 1 103 ? -29.205 5.884 17.390 1.00 39.88 103 PRO A C 1
ATOM 829 O O . PRO A 1 103 ? -28.608 5.199 16.561 1.00 39.88 103 PRO A O 1
ATOM 832 N N . ALA A 1 104 ? -28.593 6.525 18.386 1.00 47.38 104 ALA A N 1
ATOM 833 C CA . ALA A 1 104 ? -27.150 6.520 18.661 1.00 47.38 104 ALA A CA 1
ATOM 834 C C . ALA A 1 104 ? -26.567 5.117 18.967 1.00 47.38 104 ALA A C 1
ATOM 836 O O . ALA A 1 104 ? -25.457 4.994 19.463 1.00 47.38 104 ALA A O 1
ATOM 837 N N . HIS A 1 105 ? -27.332 4.056 18.698 1.00 40.59 105 HIS A N 1
ATOM 838 C CA . HIS A 1 105 ? -27.038 2.666 19.015 1.00 40.59 105 HIS A CA 1
ATOM 839 C C . HIS A 1 105 ? -27.000 1.736 17.795 1.00 40.59 105 HIS A C 1
ATOM 841 O O . HIS A 1 105 ? -26.831 0.532 17.966 1.00 40.59 105 HIS A O 1
ATOM 847 N N . VAL A 1 106 ? -27.124 2.254 16.567 1.00 45.28 106 VAL A N 1
ATOM 848 C CA . VAL A 1 106 ? -26.896 1.450 15.356 1.00 45.28 106 VAL A CA 1
ATOM 849 C C . VAL A 1 106 ? -26.082 2.261 14.352 1.00 45.28 106 VAL A C 1
ATOM 851 O O . VAL A 1 106 ? -26.588 2.690 13.315 1.00 45.28 106 VAL A O 1
ATOM 854 N N . ASP A 1 107 ? -24.806 2.481 14.666 1.00 53.50 107 ASP A N 1
ATOM 855 C CA . ASP A 1 107 ? -23.829 2.859 13.648 1.00 53.50 107 ASP A CA 1
ATOM 856 C C . ASP A 1 107 ? -23.766 1.718 12.628 1.00 53.50 107 ASP A C 1
ATOM 858 O O . ASP A 1 107 ? -23.342 0.603 12.948 1.00 53.50 107 ASP A O 1
ATOM 862 N N . SER A 1 108 ? -24.208 1.974 11.394 1.00 52.25 108 SER A N 1
ATOM 863 C CA . SER A 1 108 ? -24.046 1.044 10.265 1.00 52.25 108 SER A CA 1
ATOM 864 C C . SER A 1 108 ? -22.594 0.583 10.115 1.00 52.25 108 SER A C 1
ATOM 866 O O . SER A 1 108 ? -22.345 -0.554 9.714 1.00 52.25 108 SER A O 1
ATOM 868 N N . ASP A 1 109 ? -21.668 1.446 10.528 1.00 58.84 109 ASP A N 1
ATOM 869 C CA . ASP A 1 109 ? -20.225 1.279 10.420 1.00 58.84 109 ASP A CA 1
ATOM 870 C C . ASP A 1 109 ? -19.641 0.451 11.569 1.00 58.84 109 ASP A C 1
ATOM 872 O O . ASP A 1 109 ? -18.497 0.023 11.486 1.00 58.84 109 ASP A O 1
ATOM 876 N N . SER A 1 110 ? -20.410 0.146 12.623 1.00 66.81 110 SER A N 1
ATOM 877 C CA . SER A 1 110 ? -19.923 -0.655 13.760 1.00 66.81 110 SER A CA 1
ATOM 878 C C . SER A 1 110 ? -19.489 -2.069 13.347 1.00 66.81 110 SER A C 1
ATOM 880 O O . SER A 1 110 ? -18.615 -2.663 13.976 1.00 66.81 110 SER A O 1
ATOM 882 N N . ARG A 1 111 ? -20.057 -2.595 12.251 1.00 81.31 111 ARG A N 1
ATOM 883 C CA . ARG A 1 111 ? -19.687 -3.905 11.689 1.00 81.31 111 ARG A CA 1
ATOM 884 C C . ARG A 1 111 ? -18.453 -3.857 10.786 1.00 81.31 111 ARG A C 1
ATOM 886 O O . ARG A 1 111 ? -17.948 -4.916 10.426 1.00 81.31 111 ARG A O 1
ATOM 893 N N . LEU A 1 112 ? -18.005 -2.669 10.374 1.00 89.25 112 LEU A N 1
ATOM 894 C CA . LEU A 1 112 ? -16.850 -2.535 9.492 1.00 89.25 112 LEU A 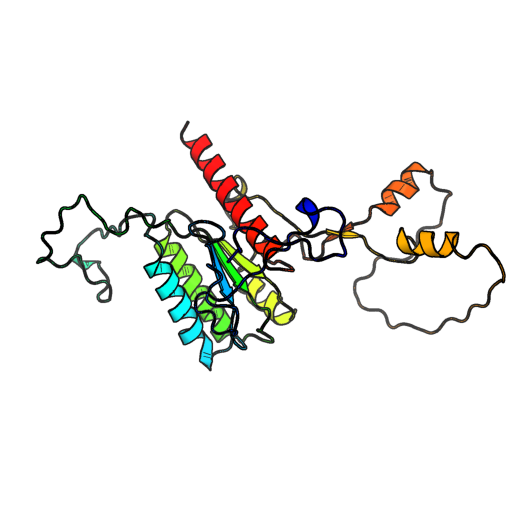CA 1
ATOM 895 C C . LEU A 1 112 ? -15.550 -2.691 10.297 1.00 89.25 112 LEU A C 1
ATOM 897 O O . LEU A 1 112 ? -15.458 -2.216 11.435 1.00 89.25 112 LEU A O 1
ATOM 901 N N . PRO A 1 113 ? -14.522 -3.341 9.732 1.00 92.44 113 PRO A N 1
ATOM 902 C CA . PRO A 1 113 ? -13.218 -3.422 10.372 1.00 92.44 113 PRO A CA 1
ATOM 903 C C . PRO A 1 113 ? -12.531 -2.049 10.398 1.00 92.44 113 PRO A C 1
ATOM 905 O O . PRO A 1 113 ? -12.858 -1.146 9.629 1.00 92.44 113 PRO A O 1
ATOM 908 N N . THR A 1 114 ? -11.547 -1.895 11.282 1.00 93.12 114 THR A N 1
ATOM 909 C CA . THR A 1 114 ? -10.613 -0.757 11.209 1.00 93.12 114 THR A CA 1
ATOM 910 C C . THR A 1 114 ? -9.560 -1.043 10.143 1.00 93.12 114 THR A C 1
ATOM 912 O O . THR A 1 114 ? -9.216 -2.204 9.921 1.00 93.12 114 THR A O 1
ATOM 915 N N . LEU A 1 115 ? -9.056 -0.008 9.471 1.00 95.19 115 LEU A N 1
ATOM 916 C CA . LEU A 1 115 ? -7.932 -0.153 8.545 1.00 95.19 115 LEU A CA 1
ATOM 917 C C . LEU A 1 115 ? -6.663 -0.537 9.324 1.00 95.19 115 LEU A C 1
ATOM 919 O O . LEU A 1 115 ? -6.420 -0.005 10.404 1.00 95.19 115 LEU A O 1
ATOM 923 N N . LYS A 1 116 ? -5.877 -1.473 8.785 1.00 93.81 116 LYS A N 1
ATOM 924 C CA . LYS A 1 116 ? -4.649 -1.990 9.406 1.00 93.81 116 LYS A CA 1
ATOM 925 C C . LYS A 1 116 ? -3.431 -1.873 8.500 1.00 93.81 116 LYS A C 1
ATOM 927 O O . LYS A 1 116 ? -2.387 -1.412 8.946 1.00 93.81 116 LYS A O 1
ATOM 932 N N . ALA A 1 117 ? -3.563 -2.274 7.239 1.00 94.62 117 ALA A N 1
ATOM 933 C CA . ALA A 1 117 ? -2.458 -2.247 6.291 1.00 94.62 117 ALA A CA 1
ATOM 934 C C . ALA A 1 117 ? -2.944 -2.018 4.858 1.00 94.62 117 ALA A C 1
ATOM 936 O O . ALA A 1 117 ? -4.053 -2.412 4.481 1.00 94.62 117 ALA A O 1
ATOM 937 N N . VAL A 1 118 ? -2.075 -1.423 4.049 1.00 96.25 118 VAL A N 1
ATOM 938 C CA . VAL A 1 118 ? -2.248 -1.253 2.609 1.00 96.25 118 VAL A CA 1
ATOM 939 C C . VAL A 1 118 ? -1.034 -1.856 1.909 1.00 96.25 118 VAL A C 1
ATOM 941 O O . VAL A 1 118 ? 0.109 -1.497 2.186 1.00 96.25 118 VAL A O 1
ATOM 944 N N . ILE A 1 119 ? -1.288 -2.788 0.997 1.00 96.88 119 ILE A N 1
ATOM 945 C CA . ILE A 1 119 ? -0.288 -3.424 0.145 1.00 96.88 119 ILE A CA 1
ATOM 946 C C . ILE A 1 119 ? -0.421 -2.829 -1.252 1.00 96.88 119 ILE A C 1
ATOM 948 O O . ILE A 1 119 ? -1.420 -3.041 -1.939 1.00 96.88 119 ILE A O 1
ATOM 952 N N . MET A 1 120 ? 0.605 -2.108 -1.681 1.00 96.88 120 MET A N 1
ATOM 953 C CA . MET A 1 120 ? 0.684 -1.522 -3.009 1.00 96.88 120 MET A CA 1
ATOM 954 C C . MET A 1 120 ? 1.397 -2.488 -3.961 1.00 96.88 120 MET A C 1
ATOM 956 O O . MET A 1 120 ? 2.578 -2.795 -3.785 1.00 96.88 120 MET A O 1
ATOM 960 N N . ASP A 1 121 ? 0.685 -2.961 -4.980 1.00 96.06 121 ASP A N 1
ATOM 961 C CA . ASP A 1 121 ? 1.219 -3.805 -6.048 1.00 96.06 121 ASP A CA 1
ATOM 962 C C . ASP A 1 121 ? 1.795 -2.929 -7.169 1.00 96.06 121 ASP A C 1
ATOM 964 O O . ASP A 1 121 ? 1.058 -2.340 -7.963 1.00 96.06 121 ASP A O 1
ATOM 968 N N . PHE A 1 122 ? 3.126 -2.853 -7.222 1.00 96.69 122 PHE A N 1
ATOM 969 C CA . PHE A 1 122 ? 3.886 -2.069 -8.197 1.00 96.69 122 PHE A CA 1
ATOM 970 C C . PHE A 1 122 ? 4.271 -2.872 -9.450 1.00 96.69 122 PHE A C 1
ATOM 972 O O . PHE A 1 122 ? 5.082 -2.398 -10.243 1.00 96.69 122 PHE A O 1
ATOM 979 N N . SER A 1 123 ? 3.683 -4.054 -9.677 1.00 94.38 123 SER A N 1
ATOM 980 C CA . SER A 1 123 ? 4.009 -4.899 -10.840 1.00 94.38 123 SER A CA 1
ATOM 981 C C . SER A 1 123 ? 3.853 -4.184 -12.191 1.00 94.38 123 SER A C 1
ATOM 983 O O . SER A 1 123 ? 4.679 -4.389 -13.082 1.00 94.38 123 SER A O 1
ATOM 985 N N . SER A 1 124 ? 2.854 -3.306 -12.329 1.00 92.50 124 SER A N 1
ATOM 986 C CA . SER A 1 124 ? 2.619 -2.480 -13.529 1.00 92.50 124 SER A CA 1
ATOM 987 C C . SER A 1 124 ? 3.420 -1.168 -13.552 1.00 92.50 124 SER A C 1
ATOM 989 O O . SER A 1 124 ? 3.458 -0.473 -14.569 1.00 92.50 124 SER A O 1
ATOM 991 N N . VAL A 1 125 ? 4.055 -0.791 -12.437 1.00 95.38 125 VAL A N 1
ATOM 992 C CA . VAL A 1 125 ? 4.712 0.510 -12.271 1.00 95.38 125 VAL A CA 1
ATOM 993 C C . VAL A 1 125 ? 6.180 0.415 -12.671 1.00 95.38 125 VAL A C 1
ATOM 995 O O . VAL A 1 125 ? 7.010 -0.165 -11.973 1.00 95.38 125 VAL A O 1
ATOM 998 N N . ASN A 1 126 ? 6.532 1.056 -13.784 1.00 91.88 126 ASN A N 1
ATOM 999 C CA . ASN A 1 126 ? 7.917 1.103 -14.251 1.00 91.88 126 ASN A CA 1
ATOM 1000 C C . ASN A 1 126 ? 8.742 2.193 -13.539 1.00 91.88 126 ASN A C 1
ATOM 1002 O O . ASN A 1 126 ? 9.836 1.950 -13.026 1.00 91.88 126 ASN A O 1
ATOM 1006 N N . ASN A 1 127 ? 8.217 3.415 -13.483 1.00 92.12 127 ASN A N 1
ATOM 1007 C CA . ASN A 1 127 ? 8.856 4.565 -12.854 1.00 92.12 127 ASN A CA 1
ATOM 1008 C C . ASN A 1 127 ? 7.845 5.369 -12.031 1.00 92.12 127 ASN A C 1
ATOM 1010 O O . ASN A 1 127 ? 6.635 5.245 -12.211 1.00 92.12 127 ASN A O 1
ATOM 1014 N N . VAL A 1 128 ? 8.379 6.165 -11.111 1.00 95.50 128 VAL A N 1
ATOM 1015 C CA . VAL A 1 128 ? 7.627 7.122 -10.298 1.00 95.50 128 VAL A CA 1
ATOM 1016 C C . VAL A 1 128 ? 8.267 8.492 -10.422 1.00 95.50 128 VAL A C 1
ATOM 1018 O O . VAL A 1 128 ? 9.476 8.593 -10.655 1.00 95.50 128 VAL A O 1
ATOM 1021 N N . ASP A 1 129 ? 7.468 9.536 -10.253 1.00 95.31 129 ASP A N 1
ATOM 1022 C CA . ASP A 1 129 ? 7.956 10.904 -10.159 1.00 95.31 129 ASP A CA 1
ATOM 1023 C C . ASP A 1 129 ? 7.805 11.446 -8.734 1.00 95.31 129 ASP A C 1
ATOM 1025 O O . ASP A 1 129 ? 7.220 10.826 -7.845 1.00 95.31 129 ASP A O 1
ATOM 1029 N N . ILE A 1 130 ? 8.408 12.609 -8.493 1.00 95.25 130 ILE A N 1
ATOM 1030 C CA . ILE A 1 130 ? 8.426 13.235 -7.167 1.00 95.25 130 ILE A CA 1
ATOM 1031 C C . ILE A 1 130 ? 7.000 13.550 -6.705 1.00 95.25 130 ILE A C 1
ATOM 1033 O O . ILE A 1 130 ? 6.686 13.407 -5.524 1.00 95.25 130 ILE A O 1
ATOM 1037 N N . THR A 1 131 ? 6.123 13.955 -7.624 1.00 95.56 131 THR A N 1
ATOM 1038 C CA . THR A 1 131 ? 4.755 14.333 -7.278 1.00 95.56 131 THR A CA 1
ATOM 1039 C C . THR A 1 131 ? 3.906 13.119 -6.918 1.00 95.56 131 THR A C 1
ATOM 1041 O O . THR A 1 131 ? 3.147 13.196 -5.957 1.00 95.56 131 THR A O 1
ATOM 1044 N N . SER A 1 132 ? 4.054 11.989 -7.610 1.00 96.06 132 SER A N 1
ATOM 1045 C CA . SER A 1 132 ? 3.333 10.756 -7.298 1.00 96.06 132 SER A CA 1
ATOM 1046 C C . SER A 1 132 ? 3.766 10.190 -5.942 1.00 96.06 132 SER A C 1
ATOM 1048 O O . SER A 1 132 ? 2.918 9.840 -5.121 1.00 96.06 132 SER A O 1
ATOM 1050 N N . VAL A 1 133 ? 5.066 10.230 -5.627 1.00 96.94 133 VAL A N 1
ATOM 1051 C CA . VAL A 1 133 ? 5.577 9.883 -4.289 1.00 96.94 133 VAL A CA 1
ATOM 1052 C C . VAL A 1 133 ? 5.052 10.838 -3.212 1.00 96.94 133 VAL A C 1
ATOM 1054 O O . VAL A 1 133 ? 4.628 10.376 -2.154 1.00 96.94 133 VAL A O 1
ATOM 1057 N N . GLN A 1 134 ? 5.013 12.149 -3.473 1.00 96.25 134 GLN A N 1
ATOM 1058 C CA . GLN A 1 134 ? 4.448 13.115 -2.526 1.00 96.25 134 GLN A CA 1
ATOM 1059 C C . GLN A 1 134 ? 2.963 12.850 -2.264 1.00 96.25 134 GLN A C 1
ATOM 1061 O O . GLN A 1 134 ? 2.538 12.859 -1.113 1.00 96.25 134 GLN A O 1
ATOM 1066 N N . ARG A 1 135 ? 2.180 12.533 -3.300 1.00 96.75 135 ARG A N 1
ATOM 1067 C CA . ARG A 1 135 ? 0.773 12.152 -3.115 1.00 96.75 135 ARG A CA 1
ATOM 1068 C C . ARG A 1 135 ? 0.608 10.914 -2.250 1.00 96.75 135 ARG A C 1
ATOM 1070 O O . ARG A 1 135 ? -0.309 10.859 -1.439 1.00 96.75 135 ARG A O 1
ATOM 1077 N N . LEU A 1 136 ? 1.515 9.951 -2.367 1.00 96.38 136 LEU A N 1
ATOM 1078 C CA . LEU A 1 136 ? 1.502 8.779 -1.503 1.00 96.38 136 LEU A CA 1
ATOM 1079 C C . LEU A 1 136 ? 1.782 9.142 -0.034 1.00 96.38 136 LEU A C 1
ATOM 1081 O O . LEU A 1 136 ? 1.137 8.596 0.858 1.00 96.38 136 LEU A O 1
ATOM 1085 N N . ILE A 1 137 ? 2.701 10.082 0.226 1.00 96.31 137 ILE A N 1
ATOM 1086 C CA . ILE A 1 137 ? 2.949 10.619 1.576 1.00 96.31 137 ILE A CA 1
ATOM 1087 C C . ILE A 1 137 ? 1.692 11.309 2.122 1.00 96.31 137 ILE A C 1
ATOM 1089 O O . ILE A 1 137 ? 1.328 11.081 3.276 1.00 96.31 137 ILE A O 1
ATOM 1093 N N . ASP A 1 138 ? 1.026 12.125 1.303 1.00 95.88 138 ASP A N 1
ATOM 1094 C CA . ASP A 1 138 ? -0.185 12.847 1.703 1.00 95.88 138 ASP A CA 1
ATOM 1095 C C . ASP A 1 138 ? -1.285 11.862 2.146 1.00 95.88 138 ASP A C 1
ATOM 1097 O O . ASP A 1 138 ? -1.857 12.015 3.228 1.00 95.88 138 ASP A O 1
ATOM 1101 N N . ILE A 1 139 ? -1.522 10.802 1.362 1.00 96.00 139 ILE A N 1
ATOM 1102 C CA . ILE A 1 139 ? -2.515 9.768 1.687 1.00 96.00 139 ILE A CA 1
ATOM 1103 C C . ILE A 1 139 ? -2.103 8.918 2.888 1.00 96.00 139 ILE A C 1
ATOM 1105 O O . ILE A 1 139 ? -2.964 8.589 3.703 1.00 96.00 139 ILE A O 1
ATOM 1109 N N . ARG A 1 140 ? -0.811 8.599 3.060 1.00 94.88 140 ARG A N 1
ATOM 1110 C CA . ARG A 1 140 ? -0.319 7.958 4.293 1.00 94.88 140 ARG A CA 1
ATOM 1111 C C . ARG A 1 140 ? -0.728 8.768 5.514 1.00 94.88 140 ARG A C 1
ATOM 1113 O O . ARG A 1 140 ? -1.402 8.236 6.386 1.00 94.88 140 ARG A O 1
ATOM 1120 N N . ASN A 1 141 ? -0.405 10.058 5.529 1.00 93.56 141 ASN A N 1
ATOM 1121 C CA . ASN A 1 141 ? -0.722 10.925 6.659 1.00 93.56 141 ASN A CA 1
ATOM 1122 C C . ASN A 1 141 ? -2.242 11.043 6.874 1.00 93.56 141 ASN A C 1
ATOM 1124 O O . ASN A 1 141 ? -2.712 11.041 8.010 1.00 93.56 141 ASN A O 1
ATOM 1128 N N . GLN A 1 142 ? -3.025 11.117 5.792 1.00 93.38 142 GLN A N 1
ATOM 1129 C CA . GLN A 1 142 ? -4.486 11.142 5.869 1.00 93.38 142 GLN A CA 1
ATOM 1130 C C . GLN A 1 142 ? -5.056 9.857 6.486 1.00 93.38 142 GLN A C 1
ATOM 1132 O O . GLN A 1 142 ? -5.946 9.928 7.336 1.00 93.38 142 GLN A O 1
ATOM 1137 N N . LEU A 1 143 ? -4.570 8.688 6.064 1.00 94.12 143 LEU A N 1
ATOM 1138 C CA . LEU A 1 143 ? -5.034 7.404 6.581 1.00 94.12 143 LEU A CA 1
ATOM 1139 C C . LEU A 1 143 ? -4.518 7.135 8.001 1.00 94.12 143 LEU A C 1
ATOM 1141 O O . LEU A 1 143 ? -5.267 6.599 8.810 1.00 94.12 143 LEU A O 1
ATOM 1145 N N . ASP A 1 144 ? -3.315 7.577 8.357 1.00 92.12 144 ASP A N 1
ATOM 1146 C CA . ASP A 1 144 ? -2.820 7.490 9.735 1.00 92.12 144 ASP A CA 1
ATOM 1147 C C . ASP A 1 144 ? -3.687 8.325 10.688 1.00 92.12 144 ASP A C 1
ATOM 1149 O O . ASP A 1 144 ? -4.071 7.856 11.758 1.00 92.12 144 ASP A O 1
ATOM 1153 N N . LEU A 1 145 ? -4.115 9.523 10.273 1.00 89.38 145 LEU A N 1
ATOM 1154 C CA . LEU A 1 145 ? -5.091 10.315 11.032 1.00 89.38 145 LEU A CA 1
ATOM 1155 C C . LEU A 1 145 ? -6.462 9.628 11.129 1.00 89.38 145 LEU A C 1
ATOM 1157 O O . LEU A 1 145 ? -7.135 9.733 12.152 1.00 89.38 145 LEU A O 1
ATOM 1161 N N . TYR A 1 146 ? -6.886 8.923 10.077 1.00 90.31 146 TYR A N 1
ATOM 1162 C CA . TYR A 1 146 ? -8.136 8.156 10.064 1.00 90.31 146 TYR A CA 1
ATOM 1163 C C . TYR A 1 146 ? -8.105 6.960 11.035 1.00 90.31 146 TYR A C 1
ATOM 1165 O O . TYR A 1 146 ? -9.151 6.570 11.563 1.00 90.31 146 TYR A O 1
ATOM 1173 N N . VAL A 1 147 ? -6.917 6.392 11.276 1.00 91.06 147 VAL A N 1
ATOM 1174 C CA . VAL A 1 147 ? -6.697 5.180 12.084 1.00 91.06 147 VAL A CA 1
ATOM 1175 C C . VAL A 1 147 ? -6.091 5.473 13.471 1.00 91.06 147 VAL A C 1
ATOM 1177 O O . VAL A 1 147 ? -6.000 4.569 14.309 1.00 91.06 147 VAL A O 1
ATOM 1180 N N . ALA A 1 148 ? -5.810 6.735 13.797 1.00 87.62 148 ALA A N 1
ATOM 1181 C CA . ALA A 1 148 ? -5.288 7.141 15.100 1.00 87.62 148 ALA A CA 1
ATOM 1182 C C . ALA A 1 148 ? -6.111 6.566 16.283 1.00 87.62 148 ALA A C 1
ATOM 1184 O O . ALA A 1 148 ? -7.350 6.607 16.259 1.00 87.62 148 ALA A O 1
ATOM 1185 N N . PRO A 1 149 ? -5.461 6.025 17.337 1.00 86.31 149 PRO A N 1
ATOM 1186 C CA . PRO A 1 149 ? -4.023 6.093 17.645 1.00 86.31 149 PRO A CA 1
ATOM 1187 C C . PRO A 1 149 ? -3.156 5.007 16.980 1.00 86.31 149 PRO A C 1
ATOM 1189 O O . PRO A 1 149 ? -1.940 5.019 17.152 1.00 86.31 149 PRO A O 1
ATOM 1192 N N . ASP A 1 150 ? -3.764 4.059 16.264 1.00 86.81 150 ASP A N 1
ATOM 1193 C CA . ASP A 1 150 ? -3.033 3.055 15.489 1.00 86.81 150 ASP A CA 1
ATOM 1194 C C . ASP A 1 150 ? -2.442 3.714 14.215 1.00 86.81 150 ASP A C 1
ATOM 1196 O O . ASP A 1 150 ? -2.871 4.790 13.798 1.00 86.81 150 ASP A O 1
ATOM 1200 N N . MET A 1 151 ? -1.468 3.059 13.577 1.00 87.50 151 MET A N 1
ATOM 1201 C CA . MET A 1 151 ? -0.878 3.487 12.297 1.00 87.50 151 MET A CA 1
ATOM 1202 C C . MET A 1 151 ? -1.126 2.446 11.206 1.00 87.50 151 MET A C 1
ATOM 1204 O O . MET A 1 151 ? -1.280 1.255 11.504 1.00 87.50 151 MET A O 1
ATOM 1208 N N . VAL A 1 152 ? -1.140 2.889 9.948 1.00 92.06 152 VAL A N 1
ATOM 1209 C CA . VAL A 1 152 ? -1.343 2.016 8.789 1.00 92.06 152 VAL A CA 1
ATOM 1210 C C . VAL A 1 152 ? -0.010 1.473 8.292 1.00 92.06 152 VAL A C 1
ATOM 1212 O O . VAL A 1 152 ? 0.921 2.227 8.014 1.00 92.06 152 VAL A O 1
ATOM 1215 N N . ASP A 1 153 ? 0.069 0.158 8.099 1.00 92.31 153 ASP A N 1
ATOM 1216 C CA . ASP A 1 153 ? 1.267 -0.454 7.528 1.00 92.31 153 ASP A CA 1
ATOM 1217 C C . ASP A 1 153 ? 1.258 -0.370 6.004 1.00 92.31 153 ASP A C 1
ATOM 1219 O O . ASP A 1 153 ? 0.374 -0.911 5.339 1.00 92.31 153 ASP A O 1
ATOM 1223 N N . TRP A 1 154 ? 2.271 0.290 5.447 1.00 94.94 154 TRP A N 1
ATOM 1224 C CA . TRP A 1 154 ? 2.437 0.464 4.006 1.00 94.94 154 TRP A CA 1
ATOM 1225 C C . TRP A 1 154 ? 3.437 -0.545 3.451 1.00 94.94 154 TRP A C 1
ATOM 1227 O O . TRP A 1 154 ? 4.653 -0.374 3.561 1.00 94.94 154 TRP A O 1
ATOM 1237 N N . HIS A 1 155 ? 2.905 -1.594 2.836 1.00 95.00 155 HIS A N 1
ATOM 1238 C CA . HIS A 1 155 ? 3.672 -2.645 2.184 1.00 95.00 155 HIS A CA 1
ATOM 1239 C C . HIS A 1 155 ? 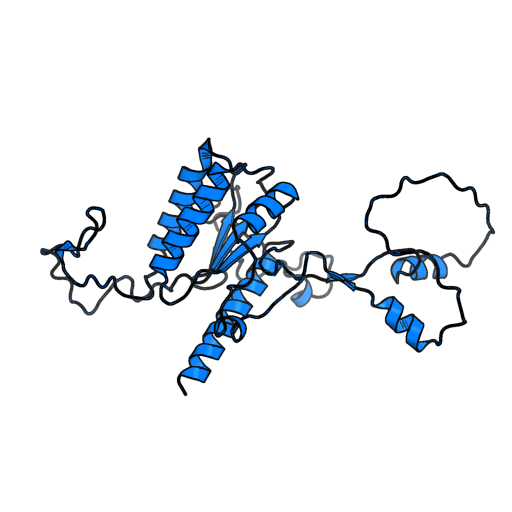3.763 -2.375 0.685 1.00 95.00 155 HIS A C 1
ATOM 1241 O O . HIS A 1 155 ? 2.795 -1.949 0.059 1.00 95.00 155 HIS A O 1
ATOM 1247 N N . PHE A 1 156 ? 4.909 -2.682 0.090 1.00 95.94 156 PHE A N 1
ATOM 1248 C CA . PHE A 1 156 ? 5.117 -2.569 -1.350 1.00 95.94 156 PHE A CA 1
ATOM 1249 C C . PHE A 1 156 ? 5.574 -3.906 -1.901 1.00 95.94 156 PHE A C 1
ATOM 1251 O O . PHE A 1 156 ? 6.525 -4.486 -1.383 1.00 95.94 156 PHE A O 1
ATOM 1258 N N . ALA A 1 157 ? 4.922 -4.376 -2.956 1.00 95.19 157 ALA A N 1
ATOM 1259 C CA . ALA A 1 157 ? 5.251 -5.629 -3.621 1.00 95.19 157 ALA A CA 1
ATOM 1260 C C . ALA A 1 157 ? 5.648 -5.389 -5.080 1.00 95.19 157 ALA A C 1
ATOM 1262 O O . ALA A 1 157 ? 5.210 -4.416 -5.696 1.00 95.19 157 ALA A O 1
ATOM 1263 N N . CYS A 1 158 ? 6.437 -6.309 -5.640 1.00 94.56 158 CYS A N 1
ATOM 1264 C CA . CYS A 1 158 ? 6.742 -6.366 -7.072 1.00 94.56 158 CYS A CA 1
ATOM 1265 C C . CYS A 1 158 ? 7.416 -5.092 -7.628 1.00 94.56 158 CYS A C 1
ATOM 1267 O O . CYS A 1 158 ? 7.164 -4.700 -8.767 1.00 94.56 158 CYS A O 1
ATOM 1269 N N . ILE A 1 159 ? 8.264 -4.416 -6.838 1.00 94.25 159 ILE A N 1
ATOM 1270 C CA . ILE A 1 159 ? 9.014 -3.256 -7.341 1.00 94.25 159 ILE A CA 1
ATOM 1271 C C . ILE A 1 159 ? 10.182 -3.730 -8.203 1.00 94.25 159 ILE A C 1
ATOM 1273 O O . ILE A 1 159 ? 11.188 -4.223 -7.693 1.00 94.25 159 ILE A O 1
ATOM 1277 N N . ASN A 1 160 ? 10.093 -3.463 -9.502 1.00 91.19 160 ASN A N 1
ATOM 1278 C CA . ASN A 1 160 ? 11.135 -3.848 -10.455 1.00 91.19 160 ASN A CA 1
ATOM 1279 C C . ASN A 1 160 ? 12.259 -2.799 -10.560 1.00 91.19 160 ASN A C 1
ATOM 1281 O O . ASN A 1 160 ? 13.415 -3.129 -10.818 1.00 91.19 160 ASN A O 1
ATOM 1285 N N . ASN A 1 161 ? 11.946 -1.517 -10.344 1.00 91.94 161 ASN A N 1
ATOM 1286 C CA . ASN A 1 161 ? 12.892 -0.417 -10.528 1.00 91.94 161 ASN A CA 1
ATOM 1287 C C . ASN A 1 161 ? 13.569 0.003 -9.213 1.00 91.94 161 ASN A C 1
ATOM 1289 O O . ASN A 1 161 ? 12.930 0.496 -8.278 1.00 91.94 161 ASN A O 1
ATOM 1293 N N . ARG A 1 162 ? 14.904 -0.102 -9.172 1.00 92.06 162 ARG A N 1
ATOM 1294 C CA . ARG A 1 162 ? 15.720 0.309 -8.016 1.00 92.06 162 ARG A CA 1
ATOM 1295 C C . ARG A 1 162 ? 15.555 1.783 -7.641 1.00 92.06 162 ARG A C 1
ATOM 1297 O O . ARG A 1 162 ? 15.617 2.113 -6.462 1.00 92.06 162 ARG A O 1
ATOM 1304 N N . TRP A 1 163 ? 15.355 2.671 -8.616 1.00 93.19 163 TRP A N 1
ATOM 1305 C CA . TRP A 1 163 ? 15.166 4.100 -8.361 1.00 93.19 163 TRP A CA 1
ATOM 1306 C C . TRP A 1 163 ? 13.805 4.376 -7.733 1.00 93.19 163 TRP A C 1
ATOM 1308 O O . TRP A 1 163 ? 13.739 5.163 -6.794 1.00 93.19 163 TRP A O 1
ATOM 1318 N N . THR A 1 164 ? 12.761 3.659 -8.157 1.00 95.06 164 THR A N 1
ATOM 1319 C CA . THR A 1 164 ? 11.445 3.690 -7.507 1.00 95.06 164 THR A CA 1
ATOM 1320 C C . THR A 1 164 ? 11.545 3.240 -6.055 1.00 95.06 164 THR A C 1
ATOM 1322 O O . THR A 1 164 ? 11.096 3.955 -5.162 1.00 95.06 164 THR A O 1
ATOM 1325 N N . LYS A 1 165 ? 12.215 2.106 -5.793 1.00 93.50 165 LYS A N 1
ATOM 1326 C CA . LYS A 1 165 ? 12.440 1.637 -4.418 1.00 93.50 165 LYS A CA 1
ATO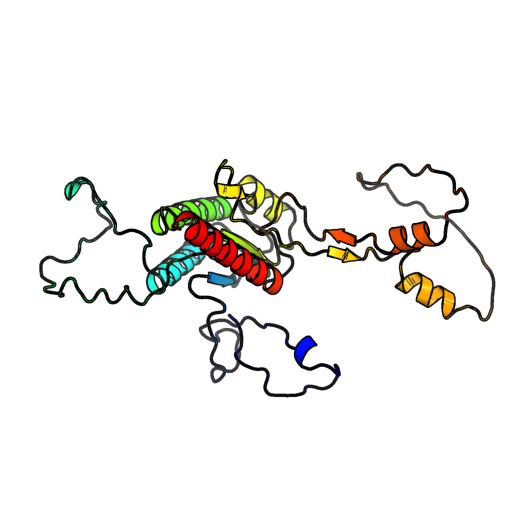M 1327 C C . LYS A 1 165 ? 13.182 2.685 -3.584 1.00 93.50 165 LYS A C 1
ATOM 1329 O O . LYS A 1 165 ? 12.755 2.992 -2.479 1.00 93.50 165 LYS A O 1
ATOM 1334 N N . ARG A 1 166 ? 14.259 3.271 -4.119 1.00 92.56 166 ARG A N 1
ATOM 1335 C CA . ARG A 1 166 ? 15.023 4.324 -3.430 1.00 92.56 166 ARG A CA 1
ATOM 1336 C C . ARG A 1 166 ? 14.175 5.560 -3.136 1.00 92.56 166 ARG A C 1
ATOM 1338 O O . ARG A 1 166 ? 14.240 6.053 -2.020 1.00 92.56 166 ARG A O 1
ATOM 1345 N N . ALA A 1 167 ? 13.375 6.028 -4.094 1.00 94.31 167 ALA A N 1
ATOM 1346 C CA . ALA A 1 167 ? 12.496 7.180 -3.906 1.00 94.31 167 ALA A CA 1
ATOM 1347 C C . ALA A 1 167 ? 11.474 6.938 -2.783 1.00 94.31 167 ALA A C 1
ATOM 1349 O O . ALA A 1 167 ? 11.293 7.796 -1.922 1.00 94.31 167 ALA A O 1
ATOM 1350 N N . LEU A 1 168 ? 10.870 5.746 -2.742 1.00 94.94 168 LEU A N 1
ATOM 1351 C CA . LEU A 1 168 ? 9.936 5.352 -1.684 1.00 94.94 168 LEU A CA 1
ATOM 1352 C C . LEU A 1 168 ? 10.622 5.248 -0.315 1.00 94.94 168 LEU A C 1
ATOM 1354 O O . LEU A 1 168 ? 10.104 5.773 0.668 1.00 94.94 168 LEU A O 1
ATOM 1358 N N . VAL A 1 169 ? 11.809 4.639 -0.246 1.00 93.50 169 VAL A N 1
ATOM 1359 C CA . VAL A 1 169 ? 12.600 4.574 0.995 1.00 93.50 169 VAL A CA 1
ATOM 1360 C C . VAL A 1 169 ? 12.950 5.981 1.492 1.00 93.50 169 VAL A C 1
ATOM 1362 O O . VAL A 1 169 ? 12.774 6.273 2.670 1.00 93.50 169 VAL A O 1
ATOM 1365 N N . SER A 1 170 ? 13.373 6.888 0.605 1.00 92.19 170 SER A N 1
ATOM 1366 C CA . SER A 1 170 ? 13.653 8.289 0.958 1.00 92.19 170 SER A CA 1
ATOM 1367 C C . SER A 1 170 ? 12.411 9.063 1.418 1.00 92.19 170 SER A C 1
ATOM 1369 O O . SER A 1 170 ? 12.543 10.009 2.187 1.00 92.19 170 SER A O 1
ATOM 1371 N N . ALA A 1 171 ? 11.214 8.650 0.997 1.00 92.88 171 ALA A N 1
ATOM 1372 C CA . ALA A 1 171 ? 9.930 9.164 1.479 1.00 92.88 171 ALA A CA 1
ATOM 1373 C C . ALA A 1 171 ? 9.478 8.548 2.827 1.00 92.88 171 ALA A C 1
ATOM 1375 O O . ALA A 1 171 ? 8.378 8.833 3.322 1.00 92.88 171 ALA A O 1
ATOM 1376 N N . GLY A 1 172 ? 10.307 7.691 3.431 1.00 91.06 172 GLY A N 1
ATOM 1377 C CA . GLY A 1 172 ? 10.023 7.019 4.697 1.00 91.06 172 GLY A CA 1
ATOM 1378 C C . GLY A 1 172 ? 9.082 5.824 4.559 1.00 91.06 172 GLY A C 1
ATOM 1379 O O . GLY A 1 172 ? 8.447 5.433 5.532 1.00 91.06 172 GLY A O 1
ATOM 1380 N N . PHE A 1 173 ? 8.932 5.254 3.360 1.00 92.19 173 PHE A N 1
ATOM 1381 C CA . PHE A 1 173 ? 8.205 3.998 3.197 1.00 92.19 173 PHE A CA 1
ATOM 1382 C C . PHE A 1 173 ? 9.098 2.794 3.473 1.00 92.19 173 PHE A C 1
ATOM 1384 O O . PHE A 1 173 ? 10.292 2.794 3.177 1.00 92.19 173 PHE A O 1
ATOM 1391 N N . GLY A 1 174 ? 8.481 1.755 4.033 1.00 79.25 174 GLY A N 1
ATOM 1392 C CA . GLY A 1 174 ? 9.078 0.455 4.317 1.00 79.25 174 GLY A CA 1
ATOM 1393 C C . GLY A 1 174 ? 10.249 0.426 5.283 1.00 79.25 174 GLY A C 1
ATOM 1394 O O . GLY A 1 174 ? 10.892 -0.616 5.394 1.00 79.25 174 GLY A O 1
ATOM 1395 N N . VAL A 1 175 ? 10.472 1.519 6.007 1.00 77.75 175 VAL A N 1
ATOM 1396 C CA . VAL A 1 175 ? 11.265 1.551 7.235 1.00 77.75 175 VAL A CA 1
ATOM 1397 C C . VAL A 1 175 ? 10.385 1.187 8.430 1.00 77.75 175 VAL A C 1
ATOM 1399 O O . VAL A 1 175 ? 9.155 1.262 8.366 1.00 77.75 175 VAL A O 1
ATOM 1402 N N . LYS A 1 176 ? 11.017 0.759 9.521 1.00 70.12 176 LYS A N 1
ATOM 1403 C CA . LYS A 1 176 ? 10.312 0.530 10.784 1.00 70.12 176 LYS A CA 1
ATOM 1404 C C . LYS A 1 176 ? 9.874 1.891 11.362 1.00 70.12 176 LYS A C 1
ATOM 1406 O O . LYS A 1 176 ? 10.607 2.860 11.199 1.00 70.12 176 LYS A O 1
ATOM 1411 N N . PRO A 1 177 ? 8.707 1.988 12.013 1.00 64.31 177 PRO A N 1
ATOM 1412 C CA . PRO A 1 177 ? 8.277 3.158 12.743 1.00 64.31 177 PRO A CA 1
ATOM 1413 C C . PRO A 1 177 ? 9.271 3.366 13.876 1.00 64.31 177 PRO A C 1
ATOM 1415 O O . PRO A 1 177 ? 9.472 2.491 14.723 1.00 64.31 177 PRO A O 1
ATOM 1418 N N . ASP A 1 178 ? 9.919 4.521 13.850 1.00 57.47 178 ASP A N 1
ATOM 1419 C CA . ASP A 1 178 ? 10.866 4.920 14.874 1.00 57.47 178 ASP A CA 1
ATOM 1420 C C . ASP A 1 178 ? 10.092 5.304 16.144 1.00 57.47 178 ASP A C 1
ATOM 1422 O O . ASP A 1 178 ? 9.317 6.259 16.162 1.00 57.47 178 ASP A O 1
ATOM 1426 N N . GLY A 1 179 ? 10.273 4.530 17.217 1.00 57.41 179 GLY A N 1
ATOM 1427 C CA . GLY A 1 179 ? 9.692 4.816 18.529 1.00 57.41 179 GLY A CA 1
ATOM 1428 C C . GLY A 1 179 ? 9.984 3.724 19.561 1.00 57.41 179 GLY A C 1
ATOM 1429 O O . GLY A 1 179 ? 9.878 2.536 19.257 1.00 57.41 179 GLY A O 1
ATOM 1430 N N . GLU A 1 180 ? 10.317 4.117 20.796 1.00 48.94 180 GLU A N 1
ATOM 1431 C CA . GLU A 1 180 ? 10.696 3.208 21.900 1.00 48.94 180 GLU A CA 1
ATOM 1432 C C . GLU A 1 180 ? 9.599 2.180 22.268 1.00 48.94 180 GLU A C 1
ATOM 1434 O O . GLU A 1 180 ? 9.899 1.127 22.829 1.00 48.94 180 GLU A O 1
ATOM 1439 N N . GLY A 1 181 ? 8.339 2.414 21.876 1.00 50.50 181 GLY A N 1
ATOM 1440 C CA . GLY A 1 181 ? 7.222 1.465 22.028 1.00 50.50 181 GLY A CA 1
ATOM 1441 C C . GLY A 1 181 ? 6.846 0.676 20.764 1.00 50.50 181 GLY A C 1
ATOM 1442 O O . GLY A 1 181 ? 6.139 -0.323 20.859 1.00 50.50 181 GLY A O 1
ATOM 1443 N N . ALA A 1 182 ? 7.322 1.079 19.582 1.00 53.25 182 ALA A N 1
ATOM 1444 C CA . ALA A 1 182 ? 6.897 0.505 18.301 1.00 53.25 182 ALA A CA 1
ATOM 1445 C C . ALA A 1 182 ? 7.636 -0.798 17.937 1.00 53.25 182 ALA A C 1
ATOM 1447 O O . ALA A 1 182 ? 7.196 -1.552 17.069 1.00 53.25 182 ALA A O 1
ATOM 1448 N N . GLN A 1 183 ? 8.744 -1.088 18.624 1.00 54.69 183 GLN A N 1
ATOM 1449 C CA . GLN A 1 183 ? 9.560 -2.277 18.364 1.00 54.69 183 GLN A CA 1
ATOM 1450 C C . GLN A 1 183 ? 8.946 -3.576 18.915 1.00 54.69 183 GLN A C 1
ATOM 1452 O O . GLN A 1 183 ? 9.229 -4.649 18.389 1.00 54.69 183 GLN A O 1
ATOM 1457 N N . HIS A 1 184 ? 8.083 -3.497 19.935 1.00 53.62 184 HIS A N 1
ATOM 1458 C CA . HIS A 1 184 ? 7.593 -4.669 20.679 1.00 53.62 184 HIS A CA 1
ATOM 1459 C C . HIS A 1 184 ? 6.381 -5.376 20.039 1.00 53.62 184 HIS A C 1
ATOM 1461 O O . HIS A 1 184 ? 5.973 -6.433 20.512 1.00 53.62 184 HIS A O 1
ATOM 1467 N N . GLY A 1 185 ? 5.833 -4.837 18.944 1.00 62.69 185 GLY A N 1
ATOM 1468 C CA . GLY A 1 185 ? 4.681 -5.399 18.221 1.00 62.69 185 GLY A CA 1
ATOM 1469 C C . GLY A 1 185 ? 4.948 -5.700 16.744 1.00 62.69 185 GLY A C 1
ATOM 1470 O O . GLY A 1 185 ? 4.001 -5.797 15.970 1.00 62.69 185 GLY A O 1
ATOM 1471 N N . TRP A 1 186 ? 6.213 -5.790 16.320 1.00 72.31 186 TRP A N 1
ATOM 1472 C CA . TRP A 1 186 ? 6.584 -5.952 14.909 1.00 72.31 186 TRP A CA 1
ATOM 1473 C C . TRP A 1 186 ? 7.232 -7.316 14.640 1.00 72.31 186 TRP A C 1
ATOM 1475 O O . TRP A 1 186 ? 8.215 -7.675 15.290 1.00 72.31 186 TRP A O 1
ATOM 1485 N N . LYS A 1 187 ? 6.764 -8.047 13.613 1.00 77.06 187 LYS A N 1
ATOM 1486 C CA . LYS A 1 187 ? 7.381 -9.301 13.136 1.00 77.06 187 LYS A CA 1
ATOM 1487 C C . LYS A 1 187 ? 8.012 -9.107 11.756 1.00 77.06 187 LYS A C 1
ATOM 1489 O O . LYS A 1 187 ? 7.339 -8.927 10.748 1.00 77.06 187 LYS A O 1
ATOM 1494 N N . SER A 1 188 ? 9.341 -9.149 11.700 1.00 75.62 188 SER A N 1
ATOM 1495 C CA . SER A 1 188 ? 10.072 -8.941 10.450 1.00 75.62 188 SER A CA 1
ATOM 1496 C C . SER A 1 188 ? 10.173 -10.242 9.654 1.00 75.62 188 SER A C 1
ATOM 1498 O O . SER A 1 188 ? 10.953 -11.123 10.008 1.00 75.62 188 SER A O 1
ATOM 1500 N N . ILE A 1 189 ? 9.385 -10.360 8.585 1.00 78.12 189 ILE A N 1
ATOM 1501 C CA . ILE A 1 189 ? 9.423 -11.499 7.660 1.00 78.12 189 ILE A CA 1
ATOM 1502 C C . ILE A 1 189 ? 10.222 -11.084 6.425 1.00 78.12 189 ILE A C 1
ATOM 1504 O O . ILE A 1 189 ? 9.910 -10.076 5.798 1.00 78.12 189 ILE A O 1
ATOM 1508 N N . PHE A 1 190 ? 11.255 -11.854 6.080 1.00 77.44 190 PHE A N 1
ATOM 1509 C CA . PHE A 1 190 ? 12.099 -11.592 4.915 1.00 77.44 190 PHE A CA 1
ATOM 1510 C C . PHE A 1 190 ? 12.245 -12.841 4.055 1.00 77.44 190 PHE A C 1
ATOM 1512 O O . PHE A 1 190 ? 12.372 -13.953 4.568 1.00 77.44 190 PHE A O 1
ATOM 1519 N N . SER A 1 191 ? 12.289 -12.647 2.739 1.00 78.12 191 SER A N 1
ATOM 1520 C CA . SER A 1 191 ? 12.589 -13.715 1.789 1.00 78.12 191 SER A CA 1
ATOM 1521 C 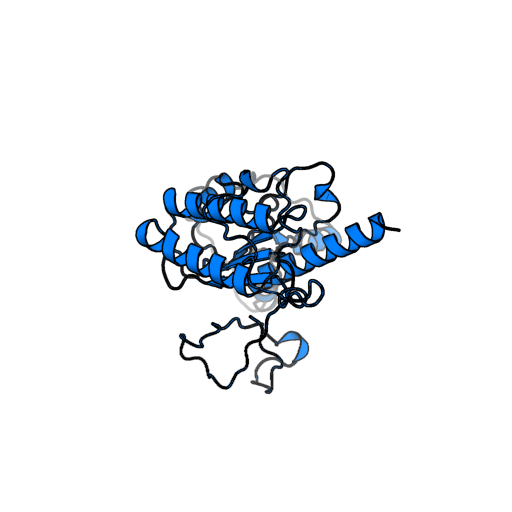C . SER A 1 191 ? 14.095 -13.969 1.735 1.00 78.12 191 SER A C 1
ATOM 1523 O O . SER A 1 191 ? 14.882 -13.049 1.497 1.00 78.12 191 SER A O 1
ATOM 1525 N N . VAL A 1 192 ? 14.490 -15.226 1.920 1.00 79.38 192 VAL A N 1
ATOM 1526 C CA . VAL A 1 192 ? 15.876 -15.692 1.804 1.00 79.38 192 VAL A CA 1
ATOM 1527 C C . VAL A 1 192 ? 15.951 -16.672 0.639 1.00 79.38 192 VAL A C 1
ATOM 1529 O O . VAL A 1 192 ? 15.141 -17.591 0.552 1.00 79.38 192 VAL A O 1
ATOM 1532 N N . ALA A 1 193 ? 16.910 -16.465 -0.257 1.00 80.31 193 ALA A N 1
ATOM 1533 C CA . ALA A 1 193 ? 17.230 -17.372 -1.348 1.00 80.31 193 ALA A CA 1
ATOM 1534 C C . ALA A 1 193 ? 18.558 -18.071 -1.057 1.00 80.31 193 ALA A C 1
ATOM 1536 O O . ALA A 1 193 ? 19.502 -17.453 -0.570 1.00 80.31 193 ALA A O 1
ATOM 1537 N N . GLU A 1 194 ? 18.658 -19.356 -1.372 1.00 76.12 194 GLU A N 1
ATOM 1538 C CA . GLU A 1 194 ? 19.947 -20.043 -1.383 1.00 76.12 194 GLU A CA 1
ATOM 1539 C C . GLU A 1 194 ? 20.802 -19.480 -2.529 1.00 76.12 194 GLU A C 1
ATOM 1541 O O . GLU A 1 194 ? 20.337 -19.388 -3.668 1.00 76.12 194 GLU A O 1
ATOM 1546 N N . ILE A 1 195 ? 22.037 -19.058 -2.241 1.00 69.44 195 ILE A N 1
ATOM 1547 C CA . ILE A 1 195 ? 22.934 -18.549 -3.282 1.00 69.44 195 ILE A CA 1
ATOM 1548 C C . ILE A 1 195 ? 23.432 -19.741 -4.109 1.00 69.44 195 ILE A C 1
ATOM 1550 O O . ILE A 1 195 ? 24.299 -20.500 -3.677 1.00 69.44 195 ILE A O 1
ATOM 1554 N N . GLY A 1 196 ? 22.876 -19.900 -5.310 1.00 59.72 196 GLY A N 1
ATOM 1555 C CA . GLY A 1 196 ? 23.371 -20.823 -6.329 1.00 59.72 196 GLY A CA 1
ATOM 1556 C C . GLY A 1 196 ? 24.720 -20.363 -6.905 1.00 59.72 196 GLY A C 1
ATOM 1557 O O . GLY A 1 196 ? 24.904 -19.180 -7.170 1.00 59.72 196 GLY A O 1
ATOM 1558 N N . GLY A 1 197 ? 25.662 -21.282 -7.123 1.00 65.12 197 GLY A N 1
ATOM 1559 C CA . GLY A 1 197 ? 27.031 -20.998 -7.576 1.00 65.12 197 GLY A CA 1
ATOM 1560 C C . GLY A 1 197 ? 27.875 -22.271 -7.679 1.00 65.12 197 GLY A C 1
ATOM 1561 O O . GLY A 1 197 ? 27.328 -23.366 -7.538 1.00 65.12 197 GLY A O 1
ATOM 1562 N N . GLN A 1 198 ? 29.190 -22.146 -7.903 1.00 56.16 198 GLN A N 1
ATOM 1563 C CA . GLN A 1 198 ? 30.113 -23.297 -7.996 1.00 56.16 198 GLN A CA 1
ATOM 1564 C C . GLN A 1 198 ? 30.056 -24.203 -6.746 1.00 56.16 198 GLN A C 1
ATOM 1566 O O . GLN A 1 198 ? 30.211 -25.411 -6.871 1.00 56.16 198 GLN A O 1
ATOM 1571 N N . ASP A 1 199 ? 29.679 -23.645 -5.589 1.00 56.12 199 ASP A N 1
ATOM 1572 C CA . ASP A 1 199 ? 29.524 -24.359 -4.311 1.00 56.12 199 ASP A CA 1
ATOM 1573 C C . ASP A 1 199 ? 28.067 -24.751 -3.965 1.00 56.12 199 ASP A C 1
ATOM 1575 O O . ASP A 1 199 ? 27.777 -25.177 -2.845 1.00 56.12 199 ASP A O 1
ATOM 1579 N N . SER A 1 200 ? 27.111 -24.571 -4.882 1.00 62.03 200 SER A N 1
ATOM 1580 C CA . SER A 1 200 ? 25.691 -24.847 -4.605 1.00 62.03 200 SER A CA 1
ATOM 1581 C C . SER A 1 200 ? 25.341 -26.332 -4.657 1.00 62.03 200 SER A C 1
ATOM 1583 O O . SER A 1 200 ? 25.961 -27.106 -5.390 1.00 62.03 200 SER A O 1
ATOM 1585 N N . ALA A 1 201 ? 24.272 -26.731 -3.957 1.00 60.53 201 ALA A N 1
ATOM 1586 C CA . ALA A 1 201 ? 23.745 -28.096 -4.024 1.00 60.53 201 ALA A CA 1
ATOM 1587 C C . ALA A 1 201 ? 23.435 -28.538 -5.471 1.00 60.53 201 ALA A C 1
ATOM 1589 O O . ALA A 1 201 ? 23.665 -29.691 -5.834 1.00 60.53 201 ALA A O 1
ATOM 1590 N N . ALA A 1 202 ? 22.989 -27.608 -6.324 1.00 59.25 202 ALA A N 1
ATOM 1591 C CA . ALA A 1 202 ? 22.730 -27.856 -7.741 1.00 59.25 202 ALA A CA 1
ATOM 1592 C C . ALA A 1 202 ? 24.011 -28.045 -8.580 1.00 59.25 202 ALA A C 1
ATOM 1594 O O . ALA A 1 202 ? 24.012 -28.858 -9.503 1.00 59.25 202 ALA A O 1
ATOM 1595 N N . ALA A 1 203 ? 25.101 -27.327 -8.280 1.00 60.69 203 ALA A N 1
ATOM 1596 C CA . ALA A 1 203 ? 26.392 -27.518 -8.950 1.00 60.69 203 ALA A CA 1
ATOM 1597 C C . ALA A 1 203 ? 27.038 -28.858 -8.564 1.00 60.69 203 ALA A C 1
ATOM 1599 O O . ALA A 1 203 ? 27.482 -29.590 -9.443 1.00 60.69 203 ALA A O 1
ATOM 1600 N N . LEU A 1 204 ? 26.965 -29.244 -7.288 1.00 59.53 204 LEU A N 1
ATOM 1601 C CA . LEU A 1 204 ? 27.413 -30.556 -6.807 1.00 59.53 204 LEU A CA 1
ATOM 1602 C C . LEU A 1 204 ? 26.578 -31.716 -7.378 1.00 59.53 204 LEU A C 1
ATOM 1604 O O . LEU A 1 204 ? 27.118 -32.781 -7.671 1.00 59.53 204 LEU A O 1
ATOM 1608 N N . ALA A 1 205 ? 25.270 -31.524 -7.579 1.00 61.12 205 ALA A N 1
ATOM 1609 C CA . ALA A 1 205 ? 24.417 -32.501 -8.265 1.00 61.12 205 ALA A CA 1
ATOM 1610 C C . ALA A 1 205 ? 24.807 -32.676 -9.748 1.00 61.12 205 ALA A C 1
ATOM 1612 O O . ALA A 1 205 ? 24.743 -33.779 -10.292 1.00 61.12 205 ALA A O 1
ATOM 1613 N N . ARG A 1 206 ? 25.261 -31.600 -10.409 1.00 61.34 206 ARG A N 1
ATOM 1614 C CA . ARG A 1 206 ? 25.853 -31.683 -11.755 1.00 61.34 206 ARG A CA 1
ATOM 1615 C C . ARG A 1 206 ? 27.204 -32.396 -11.719 1.00 61.34 206 ARG A C 1
ATOM 1617 O O . ARG A 1 206 ? 27.447 -33.272 -12.528 1.00 61.34 206 ARG A O 1
ATOM 1624 N N . GLU A 1 207 ? 28.054 -32.102 -10.747 1.00 57.94 207 GLU A N 1
ATOM 1625 C CA . GLU A 1 207 ? 29.372 -32.738 -10.643 1.00 57.94 207 GLU A CA 1
ATOM 1626 C C . GLU A 1 207 ? 29.279 -34.247 -10.340 1.00 57.94 207 GLU A C 1
ATOM 1628 O O . GLU A 1 207 ? 29.996 -35.055 -10.923 1.00 57.94 207 GLU A O 1
ATOM 1633 N N . THR A 1 208 ? 28.313 -34.656 -9.513 1.00 57.47 208 THR A N 1
ATOM 1634 C CA . THR A 1 208 ? 28.036 -36.075 -9.219 1.00 57.47 208 THR A CA 1
ATOM 1635 C C . THR A 1 208 ? 27.344 -36.823 -10.360 1.00 57.47 208 THR A C 1
ATOM 1637 O O . THR A 1 208 ? 27.483 -38.041 -10.443 1.00 57.47 208 THR A O 1
ATOM 1640 N N . SER A 1 209 ? 26.642 -36.131 -11.264 1.00 51.47 209 SER A N 1
ATOM 1641 C CA . SER A 1 209 ? 26.031 -36.749 -12.455 1.00 51.47 209 SER A CA 1
ATOM 1642 C C . SER A 1 209 ? 26.981 -36.862 -13.653 1.00 51.47 209 SER A C 1
ATOM 1644 O O . SER A 1 209 ? 26.703 -37.637 -14.562 1.00 51.47 209 SER A O 1
ATOM 1646 N N . TYR A 1 210 ? 28.114 -36.153 -13.636 1.00 47.66 210 TYR A N 1
ATOM 1647 C CA . TYR A 1 210 ? 29.102 -36.118 -14.724 1.00 47.66 210 TYR A CA 1
ATOM 1648 C C . TYR A 1 210 ? 30.399 -36.884 -14.428 1.00 47.66 210 TYR A C 1
ATOM 1650 O O . TYR A 1 210 ? 31.375 -36.747 -15.164 1.00 47.66 210 TYR A O 1
ATOM 1658 N N . HIS A 1 211 ? 30.434 -37.735 -13.400 1.00 44.88 211 HIS A N 1
ATOM 1659 C CA . HIS A 1 211 ? 31.589 -38.602 -13.157 1.00 44.88 211 HIS A CA 1
ATOM 1660 C C . HIS A 1 211 ? 31.582 -39.861 -14.049 1.00 44.88 211 HIS A C 1
ATOM 1662 O O . HIS A 1 211 ? 31.848 -40.965 -13.580 1.00 44.88 211 HIS A O 1
ATOM 1668 N N . ASP A 1 212 ? 31.316 -39.682 -15.346 1.00 43.94 212 ASP A N 1
ATOM 1669 C CA . ASP A 1 212 ? 31.818 -40.574 -16.385 1.00 43.94 212 ASP A CA 1
ATOM 1670 C C . ASP A 1 212 ? 32.276 -39.735 -17.598 1.00 43.94 212 ASP A C 1
ATOM 1672 O O . ASP A 1 212 ? 31.484 -39.115 -18.304 1.00 43.94 212 ASP A O 1
ATOM 1676 N N . VAL A 1 213 ? 33.596 -39.761 -17.810 1.00 39.22 213 VAL A N 1
ATOM 1677 C CA . VAL A 1 213 ? 34.376 -39.361 -18.998 1.00 39.22 213 VAL A CA 1
ATOM 1678 C C . VAL A 1 213 ? 34.696 -37.856 -19.270 1.00 39.22 213 VAL A C 1
ATOM 1680 O O . VAL A 1 213 ? 33.862 -37.064 -19.693 1.00 39.22 213 VAL A O 1
ATOM 1683 N N . VAL A 1 214 ? 36.018 -37.577 -19.227 1.00 34.22 214 VAL A N 1
ATOM 1684 C CA . VAL A 1 214 ? 36.872 -36.607 -19.986 1.00 34.22 214 VAL A CA 1
ATOM 1685 C C . VAL A 1 214 ? 37.418 -35.346 -19.248 1.00 34.22 214 VAL A C 1
ATOM 1687 O O . VAL A 1 214 ? 36.643 -34.585 -18.675 1.00 34.22 214 VAL A O 1
ATOM 1690 N N . PRO A 1 215 ? 38.750 -35.052 -19.303 1.00 40.66 215 PRO A N 1
ATOM 1691 C CA . PRO A 1 215 ? 39.382 -33.908 -18.632 1.00 40.66 215 PRO A CA 1
ATOM 1692 C C . PRO A 1 215 ? 39.594 -32.635 -19.494 1.00 40.66 215 PRO A C 1
ATOM 1694 O O . PRO A 1 215 ? 40.058 -32.712 -20.626 1.00 40.66 215 PRO A O 1
ATOM 1697 N N . ARG A 1 216 ? 39.344 -31.484 -18.839 1.00 40.22 216 ARG A N 1
ATOM 1698 C CA . ARG A 1 216 ? 40.013 -30.149 -18.824 1.00 40.22 216 ARG A CA 1
ATOM 1699 C C . ARG A 1 216 ? 40.449 -29.459 -20.135 1.00 40.22 216 ARG A C 1
ATOM 1701 O O . ARG A 1 216 ? 41.307 -29.974 -20.829 1.00 40.22 216 ARG A O 1
ATOM 1708 N N . HIS A 1 217 ? 40.064 -28.183 -20.305 1.00 31.55 217 HIS A N 1
ATOM 1709 C CA . HIS A 1 217 ? 40.966 -27.074 -20.688 1.00 31.55 217 HIS A CA 1
ATOM 1710 C C . HIS A 1 217 ? 40.365 -25.706 -20.293 1.00 31.55 217 HIS A C 1
ATOM 1712 O O . HIS A 1 217 ? 39.170 -25.474 -20.438 1.00 31.55 217 HIS A O 1
ATOM 1718 N N . THR A 1 218 ? 41.204 -24.840 -19.724 1.00 36.25 218 THR A N 1
ATOM 1719 C CA . THR A 1 218 ? 40.920 -23.484 -19.217 1.00 36.25 218 THR A CA 1
ATOM 1720 C C . THR A 1 218 ? 41.405 -22.427 -20.204 1.00 36.25 218 THR A C 1
ATOM 1722 O O . THR A 1 218 ? 42.530 -22.580 -20.667 1.00 36.25 218 THR A O 1
ATOM 1725 N N . ASP A 1 219 ? 40.660 -21.332 -20.382 1.00 28.55 219 ASP A N 1
ATOM 1726 C CA . ASP A 1 219 ? 41.196 -20.019 -20.783 1.00 28.55 219 ASP A CA 1
ATOM 1727 C C . ASP A 1 219 ? 40.403 -18.889 -20.086 1.00 28.55 219 ASP A C 1
ATOM 1729 O O . ASP A 1 219 ? 39.179 -19.003 -19.967 1.00 28.55 219 ASP A O 1
ATOM 1733 N N . PRO A 1 220 ? 41.060 -17.820 -19.585 1.00 39.06 220 PRO A N 1
ATOM 1734 C CA . PRO A 1 220 ? 40.405 -16.720 -18.883 1.00 39.06 220 PRO A CA 1
ATOM 1735 C C . PRO A 1 220 ? 40.070 -15.574 -19.850 1.00 39.06 220 PRO A C 1
ATOM 1737 O O . PRO A 1 220 ? 40.892 -15.187 -20.676 1.00 39.06 220 PRO A O 1
ATOM 1740 N N . THR A 1 221 ? 38.884 -14.982 -19.724 1.00 32.22 221 THR A N 1
ATOM 1741 C CA . THR A 1 221 ? 38.593 -13.656 -20.293 1.00 32.22 221 THR A CA 1
ATOM 1742 C C . THR A 1 221 ? 37.964 -12.759 -19.235 1.00 32.22 221 THR A C 1
ATOM 1744 O O . THR A 1 221 ? 37.276 -13.218 -18.328 1.00 32.22 221 THR A O 1
ATOM 1747 N N . GLU A 1 222 ? 38.344 -11.492 -19.324 1.00 34.97 222 GLU A N 1
ATOM 1748 C CA . GLU A 1 222 ? 38.326 -10.454 -18.299 1.00 34.97 222 GLU A CA 1
ATOM 1749 C C . GLU A 1 222 ? 36.901 -9.938 -18.020 1.00 34.97 222 GLU A C 1
ATOM 1751 O O . GLU A 1 222 ? 36.203 -9.524 -18.943 1.00 34.97 222 GLU A O 1
ATOM 1756 N N . GLU A 1 223 ? 36.477 -9.925 -16.749 1.00 36.38 223 GLU A N 1
ATOM 1757 C CA . GLU A 1 223 ? 35.238 -9.272 -16.296 1.00 36.38 223 GLU A CA 1
ATOM 1758 C C . GLU A 1 223 ? 35.559 -8.009 -15.483 1.00 36.38 223 GLU A C 1
ATOM 1760 O O . GLU A 1 223 ? 36.292 -8.043 -14.490 1.00 36.38 223 GLU A O 1
ATOM 1765 N N . GLU A 1 224 ? 34.989 -6.884 -15.919 1.00 33.75 224 GLU A N 1
ATOM 1766 C CA . GLU A 1 224 ? 35.031 -5.590 -15.240 1.00 33.75 224 GLU A CA 1
ATOM 1767 C C . GLU A 1 224 ? 34.351 -5.649 -13.860 1.00 33.75 224 GLU A C 1
ATOM 1769 O O . GLU A 1 224 ? 33.224 -6.121 -13.697 1.00 33.75 224 GLU A O 1
ATOM 1774 N N . ALA A 1 225 ? 35.038 -5.119 -12.847 1.00 31.22 225 ALA A N 1
ATOM 1775 C CA . ALA A 1 225 ? 34.609 -5.145 -11.457 1.00 31.22 225 ALA A CA 1
ATOM 1776 C C . ALA A 1 225 ? 33.413 -4.209 -11.182 1.00 31.22 225 ALA A C 1
ATOM 1778 O O . ALA A 1 225 ? 33.543 -2.984 -11.151 1.00 31.22 225 ALA A O 1
ATOM 1779 N N . LEU A 1 226 ? 32.254 -4.797 -10.873 1.00 34.12 226 LEU A N 1
ATOM 1780 C CA . LEU A 1 226 ? 31.145 -4.114 -10.204 1.00 34.12 226 LEU A CA 1
ATOM 1781 C C . LEU A 1 226 ? 31.474 -3.927 -8.713 1.00 34.12 226 LEU A C 1
ATOM 1783 O O . LEU A 1 226 ? 31.706 -4.877 -7.967 1.00 34.12 226 LEU A O 1
ATOM 1787 N N . ILE A 1 227 ? 31.494 -2.663 -8.292 1.00 38.56 227 ILE A N 1
ATOM 1788 C CA . ILE A 1 227 ? 31.769 -2.199 -6.928 1.00 38.56 227 ILE A CA 1
ATOM 1789 C C . ILE A 1 227 ? 30.757 -2.825 -5.954 1.00 38.56 227 ILE A C 1
ATOM 1791 O O . ILE A 1 227 ? 29.576 -2.477 -5.967 1.00 38.56 227 ILE A O 1
ATOM 1795 N N . GLY A 1 228 ? 31.237 -3.743 -5.108 1.00 40.22 228 GLY A N 1
ATOM 1796 C CA . GLY A 1 228 ? 30.447 -4.390 -4.052 1.00 40.22 228 GLY A CA 1
ATOM 1797 C C . GLY A 1 228 ? 30.897 -5.794 -3.620 1.00 40.22 228 GLY A C 1
ATOM 1798 O O . GLY A 1 228 ? 30.212 -6.411 -2.809 1.00 40.22 228 GLY A O 1
ATOM 1799 N N . GLY A 1 229 ? 32.011 -6.318 -4.143 1.00 30.88 229 GLY A N 1
ATOM 1800 C CA . GLY A 1 229 ? 32.523 -7.655 -3.818 1.00 30.88 229 GLY A CA 1
ATOM 1801 C C . GLY A 1 229 ? 33.590 -7.658 -2.721 1.00 30.88 229 GLY A C 1
ATOM 1802 O O . GLY A 1 229 ? 34.531 -6.869 -2.752 1.00 30.88 229 GLY A O 1
ATOM 1803 N N . PHE A 1 230 ? 33.436 -8.568 -1.760 1.00 37.00 230 PHE A N 1
ATOM 1804 C CA . PHE A 1 230 ? 34.405 -8.895 -0.712 1.00 37.00 230 PHE A CA 1
ATOM 1805 C C . PHE A 1 230 ? 35.795 -9.240 -1.281 1.00 37.00 230 PHE A C 1
ATOM 1807 O O . PHE A 1 230 ? 35.906 -9.862 -2.335 1.00 37.00 230 PHE A O 1
ATOM 1814 N N . SER A 1 231 ? 36.851 -8.881 -0.544 1.00 30.20 231 SER A N 1
ATOM 1815 C CA . SER A 1 231 ? 38.251 -9.182 -0.871 1.00 30.20 231 SER A CA 1
ATOM 1816 C C . SER A 1 231 ? 38.481 -10.681 -1.149 1.00 30.20 231 SER A C 1
ATOM 1818 O O . SER A 1 231 ? 38.198 -11.499 -0.268 1.00 30.20 231 SER A O 1
ATOM 1820 N N . PRO A 1 232 ? 39.049 -11.076 -2.305 1.00 40.53 232 PRO A N 1
ATOM 1821 C CA . PRO A 1 232 ? 39.441 -12.454 -2.552 1.00 40.53 232 PRO A CA 1
ATOM 1822 C C . PRO A 1 232 ? 40.830 -12.669 -1.952 1.00 40.53 232 PRO A C 1
ATOM 1824 O O . PRO A 1 232 ? 41.839 -12.210 -2.482 1.00 40.53 232 PRO A O 1
ATOM 1827 N N . GLY A 1 233 ? 40.893 -13.341 -0.808 1.00 39.25 233 GLY A N 1
ATOM 1828 C CA . GLY A 1 233 ? 42.184 -13.640 -0.205 1.00 39.25 233 GLY A CA 1
ATOM 1829 C C . GLY A 1 233 ? 42.089 -14.303 1.150 1.00 39.25 233 GLY A C 1
ATOM 1830 O O . GLY A 1 233 ? 42.487 -13.695 2.134 1.00 39.25 233 GLY A O 1
ATOM 1831 N N . GLN A 1 234 ? 41.616 -15.549 1.205 1.00 35.94 234 GLN A N 1
ATOM 1832 C CA . GLN A 1 234 ? 41.976 -16.462 2.291 1.00 35.94 234 GLN A CA 1
ATOM 1833 C C . GLN A 1 234 ? 42.218 -17.864 1.725 1.00 35.94 234 GLN A C 1
ATOM 1835 O O . GLN A 1 234 ? 41.363 -18.465 1.084 1.00 35.94 234 GLN A O 1
ATOM 1840 N N . SER A 1 235 ? 43.447 -18.329 1.930 1.00 35.28 235 SER A N 1
ATOM 1841 C CA . SER A 1 235 ? 43.994 -19.622 1.532 1.00 35.28 235 SER A CA 1
ATOM 1842 C C . SER A 1 235 ? 43.232 -20.794 2.153 1.00 35.28 235 SER A C 1
ATOM 1844 O O . SER A 1 235 ? 42.972 -20.795 3.355 1.00 35.28 235 SER A O 1
ATOM 1846 N N . TYR A 1 236 ? 42.962 -21.820 1.348 1.00 37.66 236 TYR A N 1
ATOM 1847 C CA . TYR A 1 236 ? 42.307 -23.064 1.750 1.00 37.66 236 TYR A CA 1
ATOM 1848 C C . TYR A 1 236 ? 43.196 -23.885 2.702 1.00 37.66 236 TYR A C 1
ATOM 1850 O O . TYR A 1 236 ? 44.088 -24.615 2.273 1.00 37.66 236 TYR A O 1
ATOM 1858 N N . GLY A 1 237 ? 42.953 -23.770 4.007 1.00 41.44 237 GLY A N 1
ATOM 1859 C CA . GLY A 1 237 ? 43.238 -24.852 4.950 1.00 41.44 237 GLY A CA 1
ATOM 1860 C C . GLY A 1 237 ? 42.115 -25.886 4.859 1.00 41.44 237 GLY A C 1
ATOM 1861 O O . GLY A 1 237 ? 40.955 -25.507 4.714 1.00 41.44 237 GLY A O 1
ATOM 1862 N N . ALA A 1 238 ? 42.449 -27.178 4.899 1.00 49.34 238 ALA A N 1
ATOM 1863 C CA . ALA A 1 238 ? 41.479 -28.269 4.818 1.00 49.34 238 ALA A CA 1
ATOM 1864 C C . ALA A 1 238 ? 40.395 -28.123 5.905 1.00 49.34 238 ALA A C 1
ATOM 1866 O O . ALA A 1 238 ? 40.679 -28.265 7.094 1.00 49.34 238 ALA A O 1
ATOM 1867 N N . MET A 1 239 ? 39.168 -27.799 5.488 1.00 44.41 239 MET A N 1
ATOM 1868 C CA . MET A 1 239 ? 38.033 -27.571 6.385 1.00 44.41 239 MET A CA 1
ATOM 1869 C C . MET A 1 239 ? 37.412 -28.896 6.830 1.00 44.41 239 MET A C 1
ATOM 1871 O O . MET A 1 239 ? 37.403 -29.884 6.091 1.00 44.41 239 MET A O 1
ATOM 1875 N N . SER A 1 240 ? 36.870 -28.913 8.045 1.00 54.00 240 SER A N 1
ATOM 1876 C CA . SER A 1 240 ? 36.173 -30.082 8.579 1.00 54.00 240 SER A CA 1
ATOM 1877 C C . SER A 1 240 ? 34.816 -30.300 7.877 1.00 54.00 240 SER A C 1
ATOM 1879 O O . SER A 1 240 ? 34.194 -29.336 7.418 1.00 54.00 240 SER A O 1
ATOM 1881 N N . PRO A 1 241 ? 34.284 -31.539 7.828 1.00 53.62 241 PRO A N 1
ATOM 1882 C CA . PRO A 1 241 ? 32.996 -31.830 7.184 1.00 53.62 241 PRO A CA 1
ATOM 1883 C C . PRO A 1 241 ? 31.819 -30.975 7.696 1.00 53.62 241 PRO A C 1
ATOM 1885 O O . PRO A 1 241 ? 30.914 -30.650 6.931 1.00 53.62 241 PRO A O 1
ATOM 1888 N N . GLY A 1 242 ? 31.849 -30.557 8.970 1.00 52.56 242 GLY A N 1
ATOM 1889 C CA . GLY A 1 242 ? 30.813 -29.708 9.574 1.00 52.56 242 GLY A CA 1
ATOM 1890 C C . GLY A 1 242 ? 30.886 -28.226 9.178 1.00 52.56 242 GLY A C 1
ATOM 1891 O O . GLY A 1 242 ? 29.883 -27.516 9.248 1.00 52.56 242 GLY A O 1
ATOM 1892 N N . GLU A 1 243 ? 32.046 -27.739 8.733 1.00 54.09 243 GLU A N 1
ATOM 1893 C CA . GLU A 1 243 ? 32.192 -26.374 8.208 1.00 54.09 243 GLU A CA 1
ATOM 1894 C C . GLU A 1 243 ? 31.732 -26.283 6.749 1.00 54.09 243 GLU A C 1
ATOM 1896 O O . GLU A 1 243 ? 31.130 -25.280 6.356 1.00 54.09 243 GLU A O 1
ATOM 1901 N N . LEU A 1 244 ? 31.900 -27.371 5.989 1.00 50.75 244 LEU A N 1
ATOM 1902 C CA . LEU A 1 244 ? 31.374 -27.515 4.631 1.00 50.75 244 LEU A CA 1
ATOM 1903 C C . LEU A 1 244 ? 29.833 -27.443 4.614 1.00 50.75 244 LEU A C 1
ATOM 1905 O O . LEU A 1 244 ? 29.246 -26.765 3.774 1.00 50.75 244 LEU A O 1
ATOM 1909 N N . GLU A 1 245 ? 29.156 -28.068 5.586 1.00 51.28 245 GLU A N 1
ATOM 1910 C CA . GLU A 1 245 ? 27.694 -27.961 5.749 1.00 51.28 245 GLU A CA 1
ATOM 1911 C C . GLU A 1 245 ? 27.211 -26.560 6.148 1.00 51.28 245 GLU A C 1
ATOM 1913 O O . GLU A 1 245 ? 26.124 -26.144 5.742 1.00 51.28 245 GLU A O 1
ATOM 1918 N N . LYS A 1 246 ? 28.010 -25.798 6.904 1.00 53.25 246 LYS A N 1
ATOM 1919 C CA . LYS A 1 246 ? 27.691 -24.398 7.230 1.00 53.25 246 LYS A CA 1
ATOM 1920 C C . LYS A 1 246 ? 27.860 -23.471 6.027 1.00 53.25 246 LYS A C 1
ATOM 1922 O O . LYS A 1 246 ? 27.077 -22.534 5.881 1.00 53.25 246 LYS A O 1
ATOM 1927 N N . GLN A 1 247 ? 28.829 -23.733 5.147 1.00 53.31 247 GLN A N 1
ATOM 1928 C CA . GLN A 1 247 ? 28.939 -23.029 3.863 1.00 53.31 247 GLN A CA 1
ATOM 1929 C C . GLN A 1 247 ? 27.787 -23.372 2.907 1.00 53.31 247 GLN A C 1
ATOM 1931 O O . GLN A 1 247 ? 27.273 -22.468 2.251 1.00 53.31 247 GLN A O 1
ATOM 1936 N N . ARG A 1 248 ? 27.313 -24.627 2.907 1.00 51.09 248 ARG A N 1
ATOM 1937 C CA . ARG A 1 248 ? 26.166 -25.108 2.106 1.00 51.09 248 ARG A CA 1
ATOM 1938 C C . ARG A 1 248 ? 24.834 -24.406 2.395 1.00 51.09 248 ARG A C 1
ATOM 1940 O O . ARG A 1 248 ? 23.905 -24.542 1.615 1.00 51.09 248 ARG A O 1
ATOM 1947 N N . ARG A 1 249 ? 24.713 -23.663 3.500 1.00 54.31 249 ARG A N 1
ATOM 1948 C CA . ARG A 1 249 ? 23.484 -22.942 3.892 1.00 54.31 249 ARG A CA 1
ATOM 1949 C C . ARG A 1 249 ? 23.659 -21.425 3.903 1.00 54.31 249 ARG A C 1
ATOM 1951 O O . ARG A 1 249 ? 23.043 -20.731 4.713 1.00 54.31 249 ARG A O 1
ATOM 1958 N N . ARG A 1 250 ? 24.511 -20.881 3.032 1.00 61.41 250 ARG A N 1
ATOM 1959 C CA . ARG A 1 250 ? 24.610 -19.427 2.850 1.00 61.41 250 ARG A CA 1
ATOM 1960 C C . ARG A 1 250 ? 23.406 -18.923 2.051 1.00 61.41 250 ARG A C 1
ATOM 1962 O O . ARG A 1 250 ? 23.450 -18.796 0.832 1.00 61.41 250 ARG A O 1
ATOM 1969 N N . GLY A 1 251 ? 22.311 -18.663 2.760 1.00 67.56 251 GLY A N 1
ATOM 1970 C CA . GLY A 1 251 ? 21.173 -17.931 2.218 1.00 67.56 251 GLY A CA 1
ATOM 1971 C C . GLY A 1 251 ? 21.502 -16.443 2.064 1.00 67.56 251 GLY A C 1
ATOM 1972 O O . GLY A 1 251 ? 22.012 -15.824 2.997 1.00 67.56 251 GLY A O 1
ATOM 1973 N N . ALA A 1 252 ? 21.206 -15.865 0.902 1.00 74.94 252 ALA A N 1
ATOM 1974 C CA . ALA A 1 252 ? 21.152 -14.424 0.689 1.00 74.94 252 ALA A CA 1
ATOM 1975 C C . ALA A 1 252 ? 19.740 -13.915 0.957 1.00 74.94 252 ALA A C 1
ATOM 1977 O O . ALA A 1 252 ? 18.755 -14.499 0.508 1.00 74.94 252 ALA A O 1
ATOM 1978 N N . VAL A 1 253 ? 19.631 -12.775 1.629 1.00 77.44 253 VAL A N 1
ATOM 1979 C CA . VAL A 1 253 ? 18.350 -12.074 1.720 1.00 77.44 253 VAL A CA 1
ATOM 1980 C C . VAL A 1 253 ? 18.037 -11.462 0.353 1.00 77.44 253 VAL A C 1
ATOM 1982 O O . VAL A 1 253 ? 18.882 -10.790 -0.236 1.00 77.44 253 VAL A O 1
ATOM 1985 N N . VAL A 1 254 ? 16.828 -11.691 -0.162 1.00 78.06 254 VAL A N 1
ATOM 1986 C CA . VAL A 1 254 ? 16.414 -11.204 -1.492 1.00 78.06 254 VAL A CA 1
ATOM 1987 C C . VAL A 1 254 ? 16.230 -9.677 -1.498 1.00 78.06 254 VAL A C 1
ATOM 1989 O O . VAL A 1 254 ? 16.439 -9.006 -2.510 1.00 78.06 254 VAL A O 1
ATOM 1992 N N . HIS A 1 255 ? 15.879 -9.098 -0.349 1.00 75.69 255 HIS A N 1
ATOM 1993 C CA . HIS A 1 255 ? 15.767 -7.656 -0.140 1.00 75.69 255 HIS A CA 1
ATOM 1994 C C . HIS A 1 255 ? 16.512 -7.212 1.123 1.00 75.69 255 HIS A C 1
ATOM 1996 O O . HIS A 1 255 ? 16.758 -8.007 2.020 1.00 75.69 255 HIS A O 1
ATOM 2002 N N . GLY A 1 256 ? 16.896 -5.934 1.191 1.00 69.50 256 GLY A N 1
ATOM 2003 C CA . GLY A 1 256 ? 17.632 -5.396 2.338 1.00 69.50 256 GLY A CA 1
ATOM 2004 C C . GLY A 1 256 ? 16.857 -5.522 3.654 1.00 69.50 256 GLY A C 1
ATOM 2005 O O . GLY A 1 256 ? 15.660 -5.226 3.698 1.00 69.50 256 GLY A O 1
ATOM 2006 N N . LEU A 1 257 ? 17.563 -5.917 4.720 1.00 76.06 257 LEU A N 1
ATOM 2007 C CA . LEU A 1 257 ? 17.022 -6.082 6.079 1.00 76.06 257 LEU A CA 1
ATOM 2008 C C . LEU A 1 257 ? 16.494 -4.770 6.678 1.00 76.06 257 LEU A C 1
ATOM 2010 O O . LEU A 1 257 ? 15.584 -4.785 7.506 1.00 76.06 257 LEU A O 1
ATOM 2014 N N . ASP A 1 258 ? 17.026 -3.642 6.214 1.00 78.94 258 ASP A N 1
ATOM 2015 C CA . ASP A 1 258 ? 16.652 -2.305 6.682 1.00 78.94 258 ASP A CA 1
ATOM 2016 C C . ASP A 1 258 ? 15.295 -1.845 6.129 1.00 78.94 258 ASP A C 1
ATOM 2018 O O . ASP A 1 258 ? 14.738 -0.848 6.581 1.00 78.94 258 ASP A O 1
ATOM 2022 N N . THR A 1 259 ? 14.747 -2.583 5.155 1.00 84.69 259 THR A N 1
ATOM 2023 C CA . THR A 1 259 ? 13.516 -2.226 4.439 1.00 84.69 259 THR A CA 1
ATOM 2024 C C . THR A 1 259 ? 12.451 -3.337 4.512 1.00 84.69 259 THR A C 1
ATOM 2026 O O . THR A 1 259 ? 12.091 -3.905 3.478 1.00 84.69 259 THR A O 1
ATOM 2029 N N . PRO A 1 260 ? 11.958 -3.701 5.715 1.00 86.56 260 PRO A N 1
ATOM 2030 C CA . PRO A 1 260 ? 11.113 -4.882 5.940 1.00 86.56 260 PRO A CA 1
ATOM 2031 C C . PRO A 1 260 ? 9.724 -4.865 5.291 1.00 86.56 260 PRO A C 1
ATOM 2033 O O . PRO A 1 260 ? 9.119 -5.926 5.180 1.00 86.56 260 PRO A O 1
ATOM 2036 N N . LEU A 1 261 ? 9.197 -3.711 4.859 1.00 91.19 261 LEU A N 1
ATOM 2037 C CA . LEU A 1 261 ? 7.887 -3.666 4.181 1.00 91.19 261 LEU A CA 1
ATOM 2038 C C . LEU A 1 261 ? 7.984 -3.685 2.647 1.00 91.19 261 LEU A C 1
ATOM 2040 O O . LEU A 1 261 ? 6.988 -3.441 1.965 1.00 91.19 261 LEU A O 1
ATOM 2044 N N . PHE A 1 262 ? 9.165 -3.973 2.100 1.00 92.94 262 PHE A N 1
ATOM 2045 C CA . PHE A 1 262 ? 9.345 -4.199 0.669 1.00 92.94 262 PHE A CA 1
ATOM 2046 C C . PHE A 1 262 ? 9.465 -5.687 0.374 1.00 92.94 262 PHE A C 1
ATOM 2048 O O . PHE A 1 262 ? 10.392 -6.357 0.831 1.00 92.94 262 PHE A O 1
ATOM 2055 N N . HIS A 1 263 ? 8.554 -6.167 -0.458 1.00 92.69 263 HIS A N 1
ATOM 2056 C CA . HIS A 1 263 ? 8.307 -7.575 -0.709 1.00 92.69 263 HIS A CA 1
ATOM 2057 C C . HIS A 1 263 ? 8.559 -7.921 -2.169 1.00 92.69 263 HIS A C 1
ATOM 2059 O O . HIS A 1 263 ? 8.307 -7.121 -3.074 1.00 92.69 263 HIS A O 1
ATOM 2065 N N . VAL A 1 264 ? 9.033 -9.145 -2.388 1.00 91.12 264 VAL A N 1
ATOM 2066 C CA . VAL A 1 264 ? 9.274 -9.674 -3.736 1.00 91.12 264 VAL A CA 1
ATOM 2067 C C . VAL A 1 264 ? 7.944 -9.901 -4.450 1.00 91.12 264 VAL A C 1
ATOM 2069 O O . VAL A 1 264 ? 7.814 -9.590 -5.630 1.00 91.12 264 VAL A O 1
ATOM 2072 N N . ASP A 1 265 ? 6.948 -10.413 -3.726 1.00 92.00 265 ASP A N 1
ATOM 2073 C CA . ASP A 1 265 ? 5.639 -10.768 -4.258 1.00 92.00 265 ASP A CA 1
ATOM 2074 C C . ASP A 1 265 ? 4.499 -10.375 -3.302 1.00 92.00 265 ASP A C 1
ATOM 2076 O O . ASP A 1 265 ? 4.708 -9.985 -2.152 1.00 92.00 265 ASP A O 1
ATOM 2080 N N . LEU A 1 266 ? 3.259 -10.480 -3.783 1.00 92.62 266 LEU A N 1
ATOM 2081 C CA . LEU A 1 266 ? 2.077 -10.154 -2.982 1.00 92.62 266 LEU A CA 1
ATOM 2082 C C . LEU A 1 266 ? 1.828 -11.144 -1.842 1.00 92.62 266 LEU A C 1
ATOM 2084 O O . LEU A 1 266 ? 1.237 -10.768 -0.831 1.00 92.62 266 LEU A O 1
ATOM 2088 N N . THR A 1 267 ? 2.261 -12.397 -1.987 1.00 91.75 267 THR A N 1
ATOM 2089 C CA . THR A 1 267 ? 2.065 -13.421 -0.956 1.00 91.75 267 THR A CA 1
ATOM 2090 C C . THR A 1 267 ? 2.904 -13.105 0.275 1.00 91.75 267 THR A C 1
ATOM 2092 O O . THR A 1 267 ? 2.361 -13.066 1.377 1.00 91.75 267 THR A O 1
ATOM 2095 N N . SER A 1 268 ? 4.196 -12.814 0.089 1.00 90.75 268 SER A N 1
ATOM 2096 C CA . SER A 1 268 ? 5.088 -12.386 1.174 1.00 90.75 268 SER A CA 1
ATOM 2097 C C . SER A 1 268 ? 4.626 -11.069 1.793 1.00 90.75 268 SER A C 1
ATOM 2099 O O . SER A 1 268 ? 4.588 -10.958 3.020 1.00 90.75 268 SER A O 1
ATOM 2101 N N . ALA A 1 269 ? 4.163 -10.119 0.970 1.00 92.81 269 ALA A N 1
ATOM 2102 C CA . ALA A 1 269 ? 3.600 -8.865 1.465 1.00 92.81 269 ALA A CA 1
ATOM 2103 C C . ALA A 1 269 ? 2.399 -9.086 2.383 1.00 92.81 269 ALA A C 1
ATOM 2105 O O . ALA A 1 269 ? 2.340 -8.514 3.471 1.00 92.81 269 ALA A O 1
ATOM 2106 N N . LEU A 1 270 ? 1.465 -9.941 1.966 1.00 93.56 270 LEU A N 1
ATOM 2107 C CA . LEU A 1 270 ? 0.279 -10.256 2.747 1.00 93.56 270 LEU A CA 1
ATOM 2108 C C . LEU A 1 270 ? 0.618 -11.020 4.027 1.00 93.56 270 LEU A C 1
ATOM 2110 O O . LEU A 1 270 ? 0.108 -10.669 5.085 1.00 93.56 270 LEU A O 1
ATOM 2114 N N . GLN A 1 271 ? 1.492 -12.025 3.954 1.00 92.12 271 GLN A N 1
ATOM 2115 C CA . GLN A 1 271 ? 1.938 -12.774 5.132 1.00 92.12 271 GLN A CA 1
ATOM 2116 C C . GLN A 1 271 ? 2.615 -11.859 6.156 1.00 92.12 271 GLN A C 1
ATOM 2118 O O . GLN A 1 271 ? 2.323 -11.941 7.346 1.00 92.12 271 GLN A O 1
ATOM 2123 N N . SER A 1 272 ? 3.475 -10.947 5.695 1.00 91.44 272 SER A N 1
ATOM 2124 C CA . SER A 1 272 ? 4.105 -9.942 6.551 1.00 91.44 272 SER A CA 1
ATOM 2125 C C . SER A 1 272 ? 3.086 -8.988 7.168 1.00 91.44 272 SER A C 1
ATOM 2127 O O . SER A 1 272 ? 3.186 -8.701 8.359 1.00 91.44 272 SER A O 1
ATOM 2129 N N . ALA A 1 273 ? 2.101 -8.525 6.395 1.00 92.62 273 ALA A N 1
ATOM 2130 C CA . ALA A 1 273 ? 1.061 -7.637 6.901 1.00 92.62 273 ALA A CA 1
ATOM 2131 C C . ALA A 1 273 ? 0.214 -8.329 7.980 1.00 92.62 273 ALA A C 1
ATOM 2133 O O . ALA A 1 273 ? 0.045 -7.785 9.066 1.00 92.62 273 ALA A O 1
ATOM 2134 N N . VAL A 1 274 ? -0.249 -9.558 7.730 1.00 93.38 274 VAL A N 1
ATOM 2135 C CA . VAL A 1 274 ? -1.020 -10.344 8.708 1.00 93.38 274 VAL A CA 1
ATOM 2136 C C . VAL A 1 274 ? -0.207 -10.581 9.983 1.00 93.38 274 VAL A C 1
ATOM 2138 O O . VAL A 1 274 ? -0.693 -10.292 11.073 1.00 93.38 274 VAL A O 1
ATOM 2141 N N . ALA A 1 275 ? 1.057 -10.998 9.859 1.00 91.75 275 ALA A N 1
ATOM 2142 C CA . ALA A 1 275 ? 1.922 -11.234 11.012 1.00 91.75 275 ALA A CA 1
ATOM 2143 C C . ALA A 1 275 ? 2.145 -9.973 11.865 1.00 91.75 275 ALA A C 1
ATOM 2145 O O . ALA A 1 275 ? 2.210 -10.070 13.092 1.00 91.75 275 ALA A O 1
ATOM 2146 N N . ASN A 1 276 ? 2.250 -8.796 11.237 1.00 90.50 276 ASN A N 1
ATOM 2147 C CA . ASN A 1 276 ? 2.361 -7.519 11.944 1.00 90.50 276 ASN A CA 1
ATOM 2148 C C . ASN A 1 276 ? 1.058 -7.139 12.652 1.00 90.50 276 ASN A C 1
ATOM 2150 O O . ASN A 1 276 ? 1.095 -6.692 13.798 1.00 90.50 276 ASN A O 1
ATOM 2154 N N . VAL A 1 277 ? -0.093 -7.342 12.006 1.00 90.69 277 VAL A N 1
ATOM 2155 C CA . VAL A 1 277 ? -1.397 -7.068 12.622 1.00 90.69 277 VAL A CA 1
ATOM 2156 C C . VAL A 1 277 ? -1.622 -7.957 13.843 1.00 90.69 277 VAL A C 1
ATOM 2158 O O . VAL A 1 277 ? -1.992 -7.445 14.899 1.00 90.69 277 VAL A O 1
ATOM 2161 N N . GLU A 1 278 ? -1.335 -9.253 13.726 1.00 91.44 278 GLU A N 1
ATOM 2162 C CA . GLU A 1 278 ? -1.449 -10.214 14.828 1.00 91.44 278 GLU A CA 1
ATOM 2163 C C . GLU A 1 278 ? -0.477 -9.892 15.970 1.00 91.44 278 GLU A C 1
ATOM 2165 O O . GLU A 1 278 ? -0.865 -9.845 17.133 1.00 91.44 278 GLU A O 1
ATOM 2170 N N . ALA A 1 279 ? 0.782 -9.569 15.656 1.00 88.56 279 ALA A N 1
ATOM 2171 C CA . ALA A 1 279 ? 1.759 -9.184 16.674 1.00 88.56 279 ALA A CA 1
ATOM 2172 C C . ALA A 1 279 ? 1.328 -7.935 17.462 1.00 88.56 279 ALA A C 1
ATOM 2174 O O . ALA A 1 279 ? 1.511 -7.872 18.679 1.00 88.56 279 ALA A O 1
ATOM 2175 N N . ARG A 1 280 ? 0.712 -6.952 16.791 1.00 87.00 280 ARG A N 1
ATOM 2176 C CA . ARG A 1 280 ? 0.152 -5.764 17.449 1.00 87.00 280 ARG A CA 1
ATOM 2177 C C . ARG A 1 280 ? -1.063 -6.092 18.306 1.00 87.00 280 ARG A C 1
ATOM 2179 O O . ARG A 1 280 ? -1.204 -5.505 19.379 1.00 87.00 280 ARG A O 1
ATOM 2186 N N . SER A 1 281 ? -1.949 -6.987 17.862 1.00 87.00 281 SER A N 1
ATOM 2187 C CA . SER A 1 281 ? -3.102 -7.399 18.673 1.00 87.00 281 SER A CA 1
ATOM 2188 C C . SER A 1 281 ? -2.682 -8.182 19.912 1.00 87.00 281 SER A C 1
ATOM 2190 O O . SER A 1 281 ? -3.216 -7.922 20.991 1.00 87.00 281 SER A O 1
ATOM 2192 N N . ASP A 1 282 ? -1.697 -9.071 19.782 1.00 87.44 282 ASP A N 1
ATOM 2193 C CA . ASP A 1 282 ? -1.155 -9.854 20.895 1.00 87.44 282 ASP A CA 1
ATOM 2194 C C . ASP A 1 282 ? -0.513 -8.928 21.933 1.00 87.44 282 ASP A C 1
ATOM 2196 O O . ASP A 1 282 ? -0.822 -9.008 23.120 1.00 87.44 282 ASP A O 1
ATOM 2200 N N . PHE A 1 283 ? 0.313 -7.979 21.477 1.00 85.31 283 PHE A N 1
ATOM 2201 C CA . PHE A 1 283 ? 0.952 -6.991 22.346 1.00 85.31 283 PHE A CA 1
ATOM 2202 C C . PHE A 1 283 ? -0.069 -6.118 23.088 1.00 85.31 283 PHE A C 1
ATOM 2204 O O . PHE A 1 283 ? 0.068 -5.881 24.285 1.00 85.31 283 PHE A O 1
ATOM 2211 N N . ARG A 1 284 ? -1.124 -5.663 22.400 1.00 82.50 284 ARG A N 1
ATOM 2212 C CA . ARG A 1 284 ? -2.198 -4.871 23.021 1.00 82.50 284 ARG A CA 1
ATOM 2213 C C . ARG A 1 284 ? -2.980 -5.661 24.062 1.00 82.50 284 ARG A C 1
ATOM 2215 O O . ARG A 1 284 ? -3.336 -5.086 25.082 1.00 82.50 284 ARG A O 1
ATOM 2222 N N . SER A 1 285 ? -3.237 -6.940 23.796 1.00 84.19 285 SER A N 1
ATOM 2223 C CA . SER A 1 285 ? -3.944 -7.823 24.728 1.00 84.19 285 SER A CA 1
ATOM 2224 C C . SER A 1 285 ? -3.095 -8.084 25.975 1.00 84.19 285 SER A C 1
ATOM 2226 O O . SER A 1 285 ? -3.588 -7.961 27.088 1.00 84.19 285 SER A O 1
ATOM 2228 N N . ALA A 1 286 ? -1.791 -8.321 25.796 1.00 83.44 286 ALA A N 1
ATOM 2229 C CA . ALA A 1 286 ? -0.845 -8.490 26.899 1.00 83.44 286 ALA A CA 1
ATOM 2230 C C . ALA A 1 286 ? -0.622 -7.210 27.727 1.00 83.44 286 ALA A C 1
ATOM 2232 O O . ALA A 1 286 ? -0.252 -7.299 28.889 1.00 83.44 286 ALA A O 1
ATOM 2233 N N . ALA A 1 287 ? -0.815 -6.025 27.140 1.00 80.00 287 ALA A N 1
ATOM 2234 C CA . ALA A 1 287 ? -0.713 -4.749 27.850 1.00 80.00 287 ALA A CA 1
ATOM 2235 C C . ALA A 1 287 ? -1.993 -4.363 28.617 1.00 80.00 287 ALA A C 1
ATOM 2237 O O . ALA A 1 287 ? -1.955 -3.429 29.418 1.00 80.00 287 ALA A O 1
ATOM 2238 N N . SER A 1 288 ? -3.126 -5.017 28.331 1.00 75.25 288 SER A N 1
ATOM 2239 C CA . SER A 1 288 ? -4.407 -4.779 29.012 1.00 75.25 288 SER A CA 1
ATOM 2240 C C . SER A 1 288 ? -4.689 -5.717 30.190 1.00 75.25 288 SER A C 1
ATOM 2242 O O . SER A 1 288 ? -5.618 -5.427 30.946 1.00 75.25 288 SER A O 1
ATOM 2244 N N . ASP A 1 289 ? -3.915 -6.798 30.327 1.00 57.62 289 ASP A N 1
ATOM 2245 C CA . ASP A 1 289 ? -3.940 -7.746 31.454 1.00 57.62 289 ASP A CA 1
ATOM 2246 C C . ASP A 1 289 ? -2.999 -7.301 32.590 1.00 57.62 289 ASP A C 1
ATOM 2248 O O . ASP A 1 289 ? -3.375 -7.483 33.774 1.00 57.62 289 ASP A O 1
#

InterPro domains:
  IPR002645 STAS domain [PF01740] (43-144)
  IPR002645 STAS domain [PS50801] (44-173)
  IPR036513 STAS domain superfamily [G3DSA:3.30.750.24] (36-184)

Secondary structure (DSSP, 8-state):
-EES------TT-S-TTT--------TT-TTS--TTS-EE-SSTTEEEEE-SS-B-HHHHHHHHHHHHHHHHHH-B-SS----SSGGGS-TTSPPSPTT----TT--GGGGSPBP-EEEEE-TT---B-HHHHHHHHHHHHHHHHHHTTS--EEEEE----HHHHHHHHHTT-SSPP-STTGGGG------EEE--STTSHHHHHHHHH--SS-------------TTPPP---------HHHHHHHTT-EEESS-TT-TTEESSHHHHHHHHHHHHHHHHHHHHHHH-